Protein AF-A0A383CYQ1-F1 (afdb_monomer_lite)

Organism: NCBI:txid408172

Foldseek 3Di:
DQEDEAEQPAFFCPVVLQAAPVSDDPCCVVPDDSLRVLLVCPLAYYEYEQEWDDKDQFDPDDDPPDDPDHRGHIDGRDPVVRNVVSLVSSVVSNDDDPDGAHYYYHYDHHPPDPVSVCSRCVSVVNHDDDDDPDDPPPDPPPCVCPVVVVVVVVVVVVVVVVVCVVCVVVCCVVVPPVQQPPVCPVCNVVSCVVVVCCCQPPPPHPDPPFPDFQPKDKDFDDDDPVDTDIDIHTDGHD

Secondary structure (DSSP, 8-state):
--EEEEES----GGGGGGS-GGG--TTHHHH--HHHHHHTTTTSEEEEEE-----B-SSPPPPTTS---SPP--B-PPPHHHHHHHHHHHHHHT---SSPPPEEEEE-SSTT-HHHHHHHHHHTT------PPP---------TTHHHHHHHHHHHHHHHHHHHHHHHHHHHHHHTGGGS-TT-GGGHHHHHHHHHHHIIIIII-PPPPP-S----EEEEEEE-SS-EEEEEE-----

Structure (mmCIF, N/CA/C/O backbone):
data_AF-A0A383CYQ1-F1
#
_entry.id   AF-A0A383CYQ1-F1
#
loop_
_atom_site.group_PDB
_atom_site.id
_atom_site.type_symbol
_atom_site.label_atom_id
_atom_site.label_alt_id
_atom_site.label_comp_id
_atom_site.label_asym_id
_atom_site.label_entity_id
_atom_site.label_seq_id
_atom_site.pdbx_PDB_ins_code
_atom_site.Cartn_x
_atom_site.Cartn_y
_atom_site.Cartn_z
_atom_site.occupancy
_atom_site.B_iso_or_equiv
_atom_site.auth_seq_id
_atom_site.auth_comp_id
_atom_site.auth_asym_id
_atom_site.auth_atom_id
_atom_site.pdbx_PDB_model_num
ATOM 1 N N . ILE A 1 1 ? -4.214 3.586 -20.982 1.00 83.12 1 ILE A N 1
ATOM 2 C CA . ILE A 1 1 ? -2.976 2.794 -20.762 1.00 83.12 1 ILE A CA 1
ATOM 3 C C . ILE A 1 1 ? -3.047 1.564 -21.656 1.00 83.12 1 ILE A C 1
ATOM 5 O O . ILE A 1 1 ? -4.083 0.907 -21.614 1.00 83.12 1 ILE A O 1
ATOM 9 N N . SER A 1 2 ? -2.016 1.301 -22.468 1.00 89.94 2 SER A N 1
ATOM 10 C CA . SER A 1 2 ? -1.961 0.170 -23.423 1.00 89.94 2 SER A CA 1
ATOM 11 C C . SER A 1 2 ? -0.997 -0.939 -22.989 1.00 89.94 2 SER A C 1
ATOM 13 O O . SER A 1 2 ? -1.220 -2.101 -23.307 1.00 89.94 2 SER A O 1
ATOM 15 N N . ALA A 1 3 ? 0.042 -0.584 -22.234 1.00 94.06 3 ALA A N 1
ATOM 16 C CA . ALA A 1 3 ? 0.934 -1.498 -21.534 1.00 94.06 3 ALA A CA 1
ATOM 17 C C . ALA A 1 3 ? 1.521 -0.776 -20.313 1.00 94.06 3 ALA A C 1
ATOM 19 O O . ALA A 1 3 ? 1.535 0.460 -20.287 1.00 94.06 3 ALA A O 1
ATOM 20 N N . THR A 1 4 ? 2.034 -1.536 -19.348 1.00 96.38 4 THR A N 1
ATOM 21 C CA . THR A 1 4 ? 2.698 -1.013 -18.145 1.00 96.38 4 THR A CA 1
ATOM 22 C C . THR A 1 4 ? 4.038 -1.714 -17.937 1.00 96.38 4 THR A C 1
ATOM 24 O O . THR A 1 4 ? 4.124 -2.929 -18.098 1.00 96.38 4 THR A O 1
ATOM 27 N N . LEU A 1 5 ? 5.067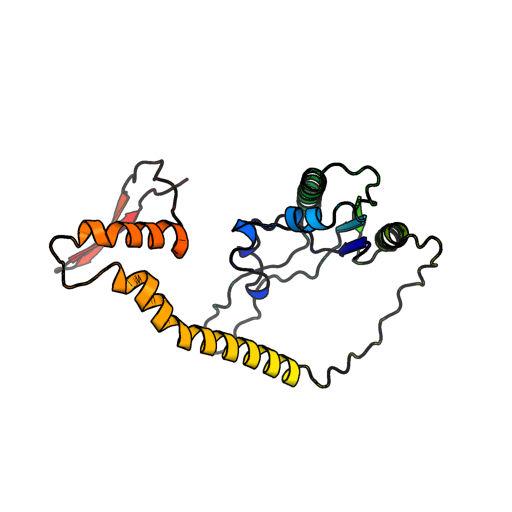 -0.958 -17.548 1.00 96.81 5 LEU A N 1
ATOM 28 C CA . LEU A 1 5 ? 6.334 -1.470 -17.023 1.00 96.81 5 LEU A CA 1
ATOM 29 C C . LEU A 1 5 ? 6.482 -0.996 -15.575 1.00 96.81 5 LEU A C 1
ATOM 31 O O . LEU A 1 5 ? 6.350 0.198 -15.306 1.00 96.81 5 LEU A O 1
ATOM 35 N N . VAL A 1 6 ? 6.748 -1.921 -14.655 1.00 96.50 6 VAL A N 1
ATOM 36 C CA . VAL A 1 6 ? 7.019 -1.627 -13.243 1.00 96.50 6 VAL A CA 1
ATOM 37 C C . VAL A 1 6 ? 8.387 -2.185 -12.879 1.00 96.50 6 VAL A C 1
ATOM 39 O O . VAL A 1 6 ? 8.575 -3.396 -12.937 1.00 96.50 6 VAL A O 1
ATOM 42 N N . SER A 1 7 ? 9.312 -1.325 -12.454 1.00 96.81 7 SER A N 1
ATOM 43 C CA . SER A 1 7 ? 10.691 -1.714 -12.130 1.00 96.81 7 SER A CA 1
ATOM 44 C C . SER A 1 7 ? 10.992 -1.542 -10.643 1.00 96.81 7 SER A C 1
ATOM 46 O O . SER A 1 7 ? 10.797 -0.464 -10.084 1.00 96.81 7 SER A O 1
ATOM 48 N N . GLY A 1 8 ? 11.445 -2.611 -9.985 1.00 94.62 8 GLY A N 1
ATOM 49 C CA . GLY A 1 8 ? 11.934 -2.601 -8.597 1.00 94.62 8 GLY A CA 1
ATOM 50 C C . GLY A 1 8 ? 10.882 -2.355 -7.504 1.00 94.62 8 GLY A C 1
ATOM 51 O O . GLY A 1 8 ? 11.203 -2.439 -6.322 1.00 94.62 8 GLY A O 1
ATOM 52 N N . TYR A 1 9 ? 9.627 -2.065 -7.863 1.00 93.50 9 TYR A N 1
ATOM 53 C CA . TYR A 1 9 ? 8.565 -1.748 -6.902 1.00 93.50 9 TYR A CA 1
ATOM 54 C C . TYR A 1 9 ? 7.682 -2.949 -6.548 1.00 93.50 9 TYR A C 1
ATOM 56 O O . TYR A 1 9 ? 7.358 -3.121 -5.375 1.00 93.50 9 TYR A O 1
ATOM 64 N N . PHE A 1 10 ? 7.285 -3.745 -7.544 1.00 95.75 10 PHE A N 1
ATOM 65 C CA . PHE A 1 10 ? 6.213 -4.739 -7.434 1.00 95.75 10 PHE A CA 1
ATOM 66 C C . PHE A 1 10 ? 6.520 -5.830 -6.395 1.00 95.75 10 PHE A C 1
ATOM 68 O O . PHE A 1 10 ? 7.526 -6.531 -6.518 1.00 95.75 10 PHE A O 1
ATOM 75 N N . ASN A 1 11 ? 5.664 -5.987 -5.382 1.00 94.94 11 ASN A N 1
ATOM 76 C CA . ASN A 1 11 ? 5.833 -6.980 -4.319 1.00 94.94 11 ASN A CA 1
ATOM 77 C C . ASN A 1 11 ? 4.519 -7.256 -3.565 1.00 94.94 11 ASN A C 1
ATOM 79 O O . ASN A 1 11 ? 3.595 -6.451 -3.583 1.00 94.94 11 ASN A O 1
ATOM 83 N N . SER A 1 12 ? 4.476 -8.349 -2.800 1.00 93.00 12 SER A N 1
ATOM 84 C CA . SER A 1 12 ? 3.503 -8.511 -1.721 1.00 93.00 12 SER A CA 1
ATOM 85 C C . SER A 1 12 ? 3.612 -7.351 -0.726 1.00 93.00 12 SER A C 1
ATOM 87 O O . SER A 1 12 ? 4.661 -7.109 -0.125 1.00 93.00 12 SER A O 1
ATOM 89 N N . ARG A 1 13 ? 2.506 -6.629 -0.542 1.00 91.19 13 ARG A N 1
ATOM 90 C CA . ARG A 1 13 ? 2.422 -5.439 0.318 1.00 91.19 13 ARG A CA 1
ATOM 91 C C . ARG A 1 13 ? 2.143 -5.756 1.791 1.00 91.19 13 ARG A C 1
ATOM 93 O O . ARG A 1 13 ? 2.040 -4.837 2.594 1.00 91.19 13 ARG A O 1
ATOM 100 N N . GLN A 1 14 ? 2.098 -7.035 2.170 1.00 90.31 14 GLN A N 1
ATOM 101 C CA . GLN A 1 14 ? 1.765 -7.502 3.529 1.00 90.31 14 GLN A CA 1
ATOM 102 C C . GLN A 1 14 ? 2.701 -6.967 4.628 1.00 90.31 14 GLN A C 1
ATOM 104 O O . GLN A 1 14 ? 2.326 -6.900 5.794 1.00 90.31 14 GLN A O 1
ATOM 109 N N . ARG A 1 15 ? 3.921 -6.555 4.262 1.00 89.00 15 ARG A N 1
ATOM 110 C CA . ARG A 1 15 ? 4.917 -5.980 5.182 1.00 89.00 15 ARG A CA 1
ATOM 111 C C . ARG A 1 15 ? 5.183 -4.494 4.933 1.00 89.00 15 ARG A C 1
ATOM 113 O O . ARG A 1 15 ? 6.229 -3.994 5.326 1.00 89.00 15 ARG A O 1
ATOM 120 N N . VAL A 1 16 ? 4.251 -3.774 4.295 1.00 88.25 16 VAL A N 1
ATOM 121 C CA . VAL A 1 16 ? 4.419 -2.334 4.011 1.00 88.25 16 VAL A CA 1
ATOM 122 C C . VAL A 1 16 ? 4.628 -1.505 5.283 1.00 88.25 16 VAL A C 1
ATOM 124 O O . VAL A 1 16 ? 5.335 -0.511 5.243 1.00 88.25 16 VAL A O 1
ATOM 127 N N . TRP A 1 17 ? 4.114 -1.960 6.431 1.00 86.38 17 TRP A N 1
ATOM 128 C CA . TRP A 1 17 ? 4.312 -1.312 7.731 1.00 86.38 17 TRP A CA 1
ATOM 129 C C . TRP A 1 17 ? 5.784 -1.259 8.191 1.00 86.38 17 TRP A C 1
ATOM 131 O O . TRP A 1 17 ? 6.108 -0.452 9.059 1.00 86.38 17 TRP A O 1
ATOM 141 N N . GLU A 1 18 ? 6.671 -2.084 7.618 1.00 89.44 18 GLU A N 1
ATOM 142 C CA . GLU A 1 18 ? 8.129 -2.031 7.838 1.00 89.44 18 GLU A CA 1
ATOM 143 C C . GLU A 1 18 ? 8.838 -1.037 6.912 1.00 89.44 18 GLU A C 1
ATOM 145 O O . GLU A 1 18 ? 10.025 -0.748 7.092 1.00 89.44 18 GLU A O 1
ATOM 150 N N . GLU A 1 19 ? 8.141 -0.542 5.892 1.00 90.62 19 GLU A N 1
ATOM 151 C CA . GLU A 1 19 ? 8.639 0.496 5.005 1.00 90.62 19 GLU A CA 1
ATOM 152 C C . GLU A 1 19 ? 8.484 1.874 5.678 1.00 90.62 19 GLU A C 1
ATOM 154 O O . GLU A 1 19 ? 7.689 2.051 6.606 1.00 90.62 19 GLU A O 1
ATOM 159 N N . PRO A 1 20 ? 9.243 2.893 5.243 1.00 90.19 20 PRO A N 1
ATOM 160 C CA . PRO A 1 20 ? 9.100 4.240 5.780 1.00 90.19 20 PRO A CA 1
ATOM 161 C C . PRO A 1 20 ? 7.659 4.752 5.690 1.00 90.19 20 PRO A C 1
ATOM 163 O O . PRO A 1 20 ? 6.967 4.499 4.706 1.00 90.19 20 PRO A O 1
ATOM 166 N N . ILE A 1 21 ? 7.235 5.562 6.667 1.00 85.75 21 ILE A N 1
ATOM 167 C CA . ILE A 1 21 ? 5.840 6.026 6.806 1.00 85.75 21 ILE A CA 1
ATOM 168 C C . ILE A 1 21 ? 5.248 6.667 5.539 1.00 85.75 21 ILE A C 1
ATOM 170 O O . ILE A 1 21 ? 4.049 6.576 5.307 1.00 85.75 21 ILE A O 1
ATOM 174 N N . TYR A 1 22 ? 6.075 7.266 4.679 1.00 84.62 22 TYR A N 1
ATOM 175 C CA . TYR A 1 22 ? 5.645 7.848 3.403 1.00 84.62 22 TYR A CA 1
ATOM 176 C C . TYR A 1 22 ? 5.284 6.814 2.318 1.00 84.62 22 TYR A C 1
ATOM 178 O O . TYR A 1 22 ? 4.858 7.203 1.233 1.00 84.62 22 TYR A O 1
ATOM 186 N N . ARG A 1 23 ? 5.462 5.513 2.579 1.00 86.81 23 ARG A N 1
ATOM 187 C CA . ARG A 1 23 ? 4.981 4.401 1.741 1.00 86.81 23 ARG A CA 1
ATOM 188 C C . ARG A 1 23 ? 3.722 3.740 2.302 1.00 86.81 23 ARG A C 1
ATOM 190 O O . ARG A 1 23 ? 3.083 2.969 1.589 1.00 86.81 23 ARG A O 1
ATOM 197 N N . ASN A 1 24 ? 3.333 4.070 3.535 1.00 81.88 24 ASN A N 1
ATOM 198 C CA . ASN A 1 24 ? 2.115 3.545 4.136 1.00 81.88 24 ASN A CA 1
ATOM 199 C C . ASN A 1 24 ? 0.887 4.234 3.541 1.00 81.88 24 ASN A C 1
ATOM 201 O O . ASN A 1 24 ? 0.696 5.442 3.678 1.00 81.88 24 ASN A O 1
ATOM 205 N N . VAL A 1 25 ? 0.031 3.433 2.913 1.00 80.25 25 VAL A N 1
ATOM 206 C CA . VAL A 1 25 ? -1.289 3.847 2.442 1.00 80.25 25 VAL A CA 1
ATOM 207 C C . VAL A 1 25 ? -2.321 3.173 3.336 1.00 80.25 25 VAL A C 1
ATOM 209 O O . VAL A 1 25 ? -2.450 1.947 3.336 1.00 80.25 25 VAL A O 1
ATOM 212 N N . PHE A 1 26 ? -3.026 3.971 4.139 1.00 77.69 26 PHE A N 1
ATOM 213 C CA . PHE A 1 26 ? -4.029 3.457 5.069 1.00 77.69 26 PHE A CA 1
ATOM 214 C C . PHE A 1 26 ? -5.138 2.718 4.310 1.00 77.69 26 PHE A C 1
ATOM 216 O O . PHE A 1 26 ? -5.643 3.214 3.306 1.00 77.69 26 PHE A O 1
ATOM 223 N N . GLY A 1 27 ? -5.494 1.523 4.781 1.00 78.94 27 GLY A N 1
ATOM 224 C CA . GLY A 1 27 ? -6.555 0.710 4.187 1.00 78.94 27 GLY A CA 1
ATOM 225 C C . GLY A 1 27 ? -6.218 0.038 2.851 1.00 78.94 27 GLY A C 1
ATOM 226 O O . GLY A 1 27 ? -7.084 -0.656 2.330 1.00 78.94 27 GLY A O 1
ATOM 227 N N . LEU A 1 28 ? -4.991 0.176 2.316 1.00 82.00 28 LEU A N 1
ATOM 228 C CA . LEU A 1 28 ? -4.593 -0.423 1.029 1.00 82.00 28 LEU A CA 1
ATOM 229 C C . LEU A 1 28 ? -4.964 -1.914 0.968 1.00 82.00 28 LEU A C 1
ATOM 231 O O . LEU A 1 28 ? -5.795 -2.316 0.157 1.00 82.00 28 LEU A O 1
ATOM 235 N N . LEU A 1 29 ? -4.446 -2.698 1.918 1.00 83.12 29 LEU A N 1
ATOM 236 C CA . LEU A 1 29 ? -4.644 -4.151 1.985 1.00 83.12 29 LEU A CA 1
ATOM 237 C C . LEU A 1 29 ? -6.049 -4.589 2.408 1.00 83.12 29 LEU A C 1
ATOM 239 O O . LEU A 1 29 ? -6.311 -5.786 2.438 1.00 83.12 29 LEU A O 1
ATOM 243 N N . GLY A 1 30 ? -6.945 -3.654 2.742 1.00 81.75 30 GLY A N 1
ATOM 244 C CA . GLY A 1 30 ? -8.340 -3.997 3.019 1.00 81.75 30 GLY A CA 1
ATOM 245 C C . GLY A 1 30 ? -9.060 -4.498 1.767 1.00 81.75 30 GLY A C 1
ATOM 246 O O . GLY A 1 30 ? -9.987 -5.294 1.871 1.00 81.75 30 GLY A O 1
ATOM 247 N N . GLN A 1 31 ? -8.628 -4.044 0.586 1.00 78.81 31 GLN A N 1
ATOM 248 C CA . GLN A 1 31 ? -9.249 -4.408 -0.689 1.00 78.81 31 GLN A CA 1
ATOM 249 C C . GLN A 1 31 ? -8.235 -4.746 -1.789 1.00 78.81 31 GLN A C 1
ATOM 251 O O . GLN A 1 31 ? -8.558 -5.532 -2.676 1.00 78.81 31 GLN A O 1
ATOM 256 N N . PHE A 1 32 ? -7.021 -4.179 -1.756 1.00 86.56 32 PHE A N 1
ATOM 257 C CA . PHE A 1 32 ? -6.068 -4.293 -2.862 1.00 86.56 32 PHE A CA 1
ATOM 258 C C . PHE A 1 32 ? -4.612 -4.434 -2.389 1.00 86.56 32 PHE A C 1
ATOM 260 O O . PHE A 1 32 ? -4.136 -3.725 -1.508 1.00 86.56 32 PHE A O 1
ATOM 267 N N . GLY A 1 33 ? -3.856 -5.314 -3.034 1.00 91.56 33 GLY A N 1
ATOM 268 C CA . GLY A 1 33 ? -2.397 -5.313 -3.055 1.00 91.56 33 GLY A CA 1
ATOM 269 C C . GLY A 1 33 ? -1.877 -5.037 -4.465 1.00 91.56 33 GLY A C 1
ATOM 270 O O . GLY A 1 33 ? -2.637 -4.721 -5.385 1.00 91.56 33 GLY A O 1
ATOM 271 N N . ASP A 1 34 ? -0.566 -5.188 -4.657 1.00 94.25 34 ASP A N 1
ATOM 272 C CA . ASP A 1 34 ? 0.043 -5.008 -5.976 1.00 94.25 34 ASP A CA 1
ATOM 273 C C . ASP A 1 34 ? -0.552 -5.985 -7.002 1.00 94.25 34 ASP A C 1
ATOM 275 O O . ASP A 1 34 ? -0.762 -5.594 -8.150 1.00 94.25 34 ASP A O 1
ATOM 279 N N . ALA A 1 35 ? -0.874 -7.228 -6.612 1.00 95.12 35 ALA A N 1
ATOM 280 C CA . ALA A 1 35 ? -1.452 -8.187 -7.550 1.00 95.12 35 ALA A CA 1
ATOM 281 C C . ALA A 1 35 ? -2.874 -7.834 -8.002 1.00 95.12 35 ALA A C 1
ATOM 283 O O . ALA A 1 35 ? -3.181 -7.999 -9.181 1.00 95.12 35 ALA A O 1
ATOM 284 N N . GLU A 1 36 ? -3.739 -7.362 -7.101 1.00 94.81 36 GLU A N 1
ATOM 285 C CA . GLU A 1 36 ? -5.085 -6.915 -7.461 1.00 94.81 36 GLU A CA 1
ATOM 286 C C . GLU A 1 36 ? -5.017 -5.672 -8.344 1.00 94.81 36 GLU A C 1
ATOM 288 O O . GLU A 1 36 ? -5.720 -5.592 -9.341 1.00 94.81 36 GLU A O 1
ATOM 293 N N . ILE A 1 37 ? -4.136 -4.714 -8.038 1.00 92.81 37 ILE A N 1
ATOM 294 C CA . ILE A 1 37 ? -3.963 -3.531 -8.892 1.00 92.81 37 ILE A CA 1
ATOM 295 C C . ILE A 1 37 ? -3.442 -3.945 -10.272 1.00 92.81 37 ILE A C 1
ATOM 297 O O . ILE A 1 37 ? -3.926 -3.458 -11.296 1.00 92.81 37 ILE A O 1
ATOM 301 N N . ALA A 1 38 ? -2.476 -4.865 -10.320 1.00 94.38 38 ALA A N 1
ATOM 302 C CA . ALA A 1 38 ? -1.964 -5.393 -11.574 1.00 94.38 38 ALA A CA 1
ATOM 303 C C . ALA A 1 38 ? -3.031 -6.161 -12.357 1.00 94.38 38 ALA A C 1
ATOM 305 O O . ALA A 1 38 ? -3.066 -6.033 -13.576 1.00 94.38 38 ALA A O 1
ATOM 306 N N . SER A 1 39 ? -3.940 -6.897 -11.712 1.00 93.81 39 SER A N 1
ATOM 307 C CA . SER A 1 39 ? -4.994 -7.627 -12.426 1.00 93.81 39 SER A CA 1
ATOM 308 C C . SER A 1 39 ? -5.938 -6.699 -13.203 1.00 93.81 39 SER A C 1
ATOM 310 O O . SER A 1 39 ? -6.376 -7.063 -14.294 1.00 93.81 39 SER A O 1
ATOM 312 N N . LEU A 1 40 ? -6.141 -5.456 -12.740 1.00 92.44 40 LEU A N 1
ATOM 313 C CA . LEU A 1 40 ? -6.936 -4.426 -13.432 1.00 92.44 40 LEU A CA 1
ATOM 314 C C . LEU A 1 40 ? -6.316 -3.943 -14.756 1.00 92.44 40 LEU A C 1
ATOM 316 O O . LEU A 1 40 ? -6.989 -3.307 -15.579 1.00 92.44 40 LEU A O 1
ATOM 320 N N . ILE A 1 41 ? -5.027 -4.215 -14.995 1.00 90.31 41 ILE A N 1
ATOM 321 C CA . ILE A 1 41 ? -4.414 -3.935 -16.298 1.00 90.31 41 ILE A CA 1
ATOM 322 C C . ILE A 1 41 ? -4.905 -4.931 -17.353 1.00 90.31 41 ILE A C 1
ATOM 324 O O . ILE A 1 41 ? -4.977 -4.567 -18.531 1.00 90.31 41 ILE A O 1
ATOM 328 N N . GLY A 1 42 ? -5.285 -6.144 -16.934 1.00 84.62 42 GLY A N 1
ATOM 329 C CA . GLY A 1 42 ? -5.765 -7.212 -17.799 1.00 84.62 42 GLY A CA 1
ATOM 330 C C . GLY A 1 42 ? -6.886 -6.731 -18.733 1.00 84.62 42 GLY A C 1
ATOM 331 O O . GLY A 1 42 ? -7.731 -5.934 -18.328 1.00 84.62 42 GLY A O 1
ATOM 332 N N . PRO A 1 43 ? -6.887 -7.138 -20.014 1.00 88.69 43 PRO A N 1
ATOM 333 C CA . PRO A 1 43 ? -5.943 -8.042 -20.669 1.00 88.69 43 PRO A CA 1
ATOM 334 C C . PRO A 1 43 ? -4.701 -7.335 -21.239 1.00 88.69 43 PRO A C 1
ATOM 336 O O . PRO A 1 43 ? -4.018 -7.916 -22.066 1.00 88.69 43 PRO A O 1
ATOM 339 N N . ARG A 1 44 ? -4.409 -6.078 -20.900 1.00 93.25 44 ARG A N 1
ATOM 340 C CA . ARG A 1 44 ? -3.285 -5.331 -21.500 1.00 93.25 44 ARG A CA 1
ATOM 341 C C . ARG A 1 44 ? -1.935 -5.832 -20.980 1.00 93.25 44 ARG A C 1
ATOM 343 O O . ARG A 1 44 ? -1.880 -6.523 -19.967 1.00 93.25 44 ARG A O 1
ATOM 350 N N . GLY A 1 45 ? -0.855 -5.507 -21.693 1.00 94.44 45 GLY A N 1
ATOM 351 C CA . GLY A 1 45 ? 0.484 -6.005 -21.366 1.00 94.44 45 GLY A CA 1
ATOM 352 C C . GLY A 1 45 ? 1.033 -5.445 -20.051 1.00 94.44 45 GLY A C 1
ATOM 353 O O . GLY A 1 45 ? 0.863 -4.258 -19.757 1.00 94.44 45 GLY A O 1
ATOM 354 N N . LEU A 1 46 ? 1.721 -6.294 -19.293 1.00 96.50 46 LEU A N 1
ATOM 355 C CA . LEU A 1 46 ? 2.378 -5.959 -18.034 1.00 96.50 46 LEU A CA 1
ATOM 356 C C . LEU A 1 46 ? 3.790 -6.537 -18.013 1.00 96.50 46 LEU A C 1
ATOM 358 O O . LEU A 1 46 ? 3.982 -7.746 -18.055 1.00 96.50 46 LEU A O 1
ATOM 362 N N . VAL A 1 47 ? 4.787 -5.678 -17.865 1.00 97.50 47 VAL A N 1
ATOM 363 C CA . VAL A 1 47 ? 6.155 -6.105 -17.588 1.00 97.50 47 VAL A CA 1
ATOM 364 C C . VAL A 1 47 ? 6.480 -5.752 -16.147 1.00 97.50 47 VAL A C 1
ATOM 366 O O . VAL A 1 47 ? 6.471 -4.580 -15.770 1.00 97.50 47 VAL A O 1
ATOM 369 N N . VAL A 1 48 ? 6.758 -6.767 -15.337 1.00 97.88 48 VAL A N 1
ATOM 370 C CA . VAL A 1 48 ? 7.320 -6.595 -14.001 1.00 97.88 48 VAL A CA 1
ATOM 371 C C . VAL A 1 48 ? 8.813 -6.856 -14.093 1.00 97.88 48 VAL A C 1
ATOM 373 O O . VAL A 1 48 ? 9.253 -7.954 -14.416 1.00 97.88 48 VAL A O 1
ATOM 376 N N . GLU A 1 49 ? 9.606 -5.837 -13.810 1.00 98.25 49 GLU A N 1
ATOM 377 C CA . GLU A 1 49 ? 11.053 -5.932 -13.745 1.00 98.25 49 GLU A CA 1
ATOM 378 C C . GLU A 1 49 ? 11.496 -5.970 -12.277 1.00 98.25 49 GLU A C 1
ATOM 380 O O . GLU A 1 49 ? 11.370 -5.003 -11.523 1.00 98.25 49 GLU A O 1
ATOM 385 N N . HIS A 1 50 ? 12.038 -7.110 -11.862 1.00 98.12 50 HIS A N 1
ATOM 386 C CA . HIS A 1 50 ? 12.814 -7.233 -10.641 1.00 98.12 50 HIS A CA 1
ATOM 387 C C . HIS A 1 50 ? 14.175 -6.579 -10.867 1.00 98.12 50 HIS A C 1
ATOM 389 O O . HIS A 1 50 ? 15.038 -7.132 -11.544 1.00 98.12 50 HIS A O 1
ATOM 395 N N . ALA A 1 51 ? 14.327 -5.383 -10.312 1.00 97.00 51 ALA A N 1
ATOM 396 C CA . ALA A 1 51 ? 15.539 -4.585 -10.367 1.00 97.00 51 ALA A CA 1
ATOM 397 C C . ALA A 1 51 ? 15.924 -4.134 -8.951 1.00 97.00 51 ALA A C 1
ATOM 399 O O . ALA A 1 51 ? 15.037 -3.978 -8.100 1.00 97.00 51 ALA A O 1
ATOM 400 N N . PRO A 1 52 ? 17.220 -3.912 -8.678 1.00 95.56 52 PRO A N 1
ATOM 401 C CA . PRO A 1 52 ? 17.650 -3.363 -7.404 1.00 95.56 52 PRO A CA 1
ATOM 402 C C . PRO A 1 52 ? 17.110 -1.947 -7.192 1.00 95.56 52 PRO A C 1
ATOM 404 O O . PRO A 1 52 ? 17.001 -1.153 -8.127 1.00 95.56 52 PRO A O 1
ATOM 407 N N . VAL A 1 53 ? 16.793 -1.631 -5.937 1.00 93.69 53 VAL A N 1
ATOM 408 C CA . VAL A 1 53 ? 16.382 -0.290 -5.499 1.00 93.69 53 VAL A CA 1
ATOM 409 C C . VAL A 1 53 ? 17.403 0.283 -4.527 1.00 93.69 53 VAL A C 1
ATOM 411 O O . VAL A 1 53 ? 18.169 -0.452 -3.903 1.00 93.69 53 VAL A O 1
ATOM 414 N N . GLN A 1 54 ? 17.403 1.605 -4.371 1.00 91.50 54 GLN A N 1
ATOM 415 C CA . GLN A 1 54 ? 18.229 2.260 -3.364 1.00 91.50 54 GLN A CA 1
ATOM 416 C C . GLN A 1 54 ? 17.809 1.801 -1.959 1.00 91.50 54 GLN A C 1
ATOM 418 O O . GLN A 1 54 ? 16.654 1.992 -1.570 1.00 91.50 54 GLN A O 1
ATOM 423 N N . SER A 1 55 ? 18.747 1.206 -1.211 1.00 92.12 55 SER A N 1
ATOM 424 C CA . SER A 1 55 ? 18.488 0.807 0.176 1.00 92.12 55 SER A CA 1
ATOM 425 C C . SER A 1 55 ? 18.326 2.039 1.060 1.00 92.12 55 SER A C 1
ATOM 427 O O . SER A 1 55 ? 19.091 3.002 0.954 1.00 92.12 55 SER A O 1
ATOM 429 N N . ILE A 1 56 ? 17.341 1.997 1.949 1.00 90.88 56 ILE A N 1
ATOM 430 C CA . ILE A 1 56 ? 17.142 2.975 3.016 1.00 90.88 56 ILE A CA 1
ATOM 431 C C . ILE A 1 56 ? 17.102 2.176 4.310 1.00 90.88 56 ILE A C 1
ATOM 433 O O . ILE A 1 56 ? 16.172 1.407 4.506 1.00 90.88 56 ILE A O 1
ATOM 437 N N . GLU A 1 57 ? 18.091 2.347 5.183 1.00 89.69 57 GLU A N 1
ATOM 438 C CA . GLU A 1 57 ? 18.211 1.555 6.422 1.00 89.69 57 GLU A CA 1
ATOM 439 C C . GLU A 1 57 ? 17.413 2.133 7.601 1.00 89.69 57 GLU A C 1
ATOM 441 O O . GLU A 1 57 ? 17.287 1.503 8.649 1.00 89.69 57 GLU A O 1
ATOM 446 N N . GLY A 1 58 ? 16.871 3.343 7.461 1.00 85.69 58 GLY A N 1
ATOM 447 C CA . GLY A 1 58 ? 16.142 3.999 8.537 1.00 85.69 58 GLY A CA 1
ATOM 448 C C . GLY A 1 58 ? 16.002 5.505 8.351 1.00 85.69 58 GLY A C 1
ATOM 449 O O . GLY A 1 58 ? 16.431 6.063 7.334 1.00 85.69 58 GLY A O 1
ATOM 450 N N . PRO A 1 59 ? 15.401 6.191 9.336 1.00 84.12 59 PRO A N 1
ATOM 451 C CA . PRO A 1 59 ? 15.304 7.639 9.315 1.00 84.12 59 PRO A CA 1
ATOM 452 C C . PRO A 1 59 ? 16.692 8.299 9.433 1.00 84.12 59 PRO A C 1
ATOM 454 O O . PRO A 1 59 ? 17.609 7.725 10.026 1.00 84.12 59 PRO A O 1
ATOM 457 N N . PRO A 1 60 ? 16.856 9.538 8.931 1.00 82.38 60 PRO A N 1
ATOM 458 C CA . PRO A 1 60 ? 18.067 10.319 9.154 1.00 82.38 60 PRO A CA 1
ATOM 459 C C . PRO A 1 60 ? 18.386 10.473 10.646 1.00 82.38 60 PRO A C 1
ATOM 461 O O . PRO A 1 60 ? 17.484 10.532 11.487 1.00 82.38 60 PRO A O 1
ATOM 464 N N . LYS A 1 61 ? 19.676 10.610 10.973 1.00 83.81 61 LYS A N 1
ATOM 465 C CA . LYS A 1 61 ? 20.132 10.825 12.353 1.00 83.81 61 LYS A CA 1
ATOM 466 C C . LYS A 1 61 ? 19.441 12.049 12.967 1.00 83.81 61 LYS A C 1
ATOM 468 O O . LYS A 1 61 ? 19.375 13.115 12.351 1.00 83.81 61 LYS A O 1
ATOM 473 N N . ALA A 1 62 ? 18.950 11.899 14.196 1.00 82.25 62 ALA A N 1
ATOM 474 C CA . ALA A 1 62 ? 18.316 12.991 14.925 1.00 82.25 62 ALA A CA 1
ATOM 475 C C . ALA A 1 62 ? 19.296 14.158 15.139 1.00 82.25 62 ALA A C 1
ATOM 477 O O . ALA A 1 62 ? 20.485 13.957 15.399 1.00 82.25 62 ALA A O 1
ATOM 478 N N . ARG A 1 63 ? 18.786 15.391 15.037 1.00 83.12 63 ARG A N 1
ATOM 479 C CA . ARG A 1 63 ? 19.563 16.603 15.335 1.00 83.12 63 ARG A CA 1
ATOM 480 C C . ARG A 1 63 ? 19.836 16.705 16.845 1.00 83.12 63 ARG A C 1
ATOM 482 O O . ARG A 1 63 ? 18.991 16.257 17.625 1.00 83.12 63 ARG A O 1
ATOM 489 N N . PRO A 1 64 ? 20.950 17.335 17.270 1.00 86.19 64 PRO A N 1
ATOM 490 C CA . PRO A 1 64 ? 21.211 17.597 18.686 1.00 86.19 64 PRO A CA 1
ATOM 491 C C . PRO A 1 64 ? 20.011 18.273 19.369 1.00 86.19 64 PRO A C 1
ATOM 493 O O . PRO A 1 64 ? 19.384 19.161 18.792 1.00 86.19 64 PRO A O 1
ATOM 496 N N . GLY A 1 65 ? 19.658 17.820 20.575 1.00 84.25 65 GLY A N 1
ATOM 497 C CA . GLY A 1 65 ? 18.510 18.335 21.337 1.00 84.25 65 GLY A CA 1
ATOM 498 C C . GLY A 1 65 ? 17.134 17.789 20.922 1.00 84.25 65 GLY A C 1
ATOM 499 O O . GLY A 1 65 ? 16.127 18.173 21.512 1.00 84.25 65 GLY A O 1
ATOM 500 N N . ARG A 1 66 ? 17.050 16.882 19.938 1.00 76.75 66 ARG A N 1
ATOM 501 C CA . ARG A 1 66 ? 15.814 16.163 19.579 1.00 76.75 66 ARG A CA 1
ATOM 502 C C . ARG A 1 66 ? 15.940 14.689 19.969 1.00 76.75 66 ARG A C 1
ATOM 504 O O . ARG A 1 66 ? 16.943 14.055 19.653 1.00 76.75 66 ARG A O 1
ATOM 511 N N . ARG A 1 67 ? 14.915 14.122 20.616 1.00 69.81 67 ARG A N 1
ATOM 512 C CA . ARG A 1 67 ? 14.841 12.666 20.831 1.00 69.81 67 ARG A CA 1
ATOM 513 C C . ARG A 1 67 ? 14.682 11.968 19.476 1.00 69.81 67 ARG A C 1
ATOM 515 O O . ARG A 1 67 ? 13.871 12.394 18.653 1.00 69.81 67 ARG A O 1
ATOM 522 N N . GLY A 1 68 ? 15.473 10.923 19.238 1.00 62.81 68 GLY A N 1
ATOM 523 C CA . GLY A 1 68 ? 15.311 10.050 18.078 1.00 62.81 68 GLY A CA 1
ATOM 524 C C . GLY A 1 68 ? 14.007 9.271 18.214 1.00 62.81 68 GLY A C 1
ATOM 525 O O . GLY A 1 68 ? 13.855 8.494 19.146 1.00 62.81 68 GLY A O 1
ATOM 526 N N . GLY A 1 69 ? 13.053 9.531 17.327 1.00 62.50 69 GLY A N 1
ATOM 527 C CA . GLY A 1 69 ? 11.734 8.893 17.342 1.00 62.50 69 GLY A CA 1
ATOM 528 C C . GLY A 1 69 ? 11.002 9.017 16.009 1.00 62.50 69 GLY A C 1
ATOM 529 O O . GLY A 1 69 ? 9.779 8.944 15.964 1.00 62.50 69 GLY A O 1
ATOM 530 N N . ALA A 1 70 ? 11.733 9.269 14.919 1.00 66.56 70 ALA A N 1
ATOM 531 C CA . ALA A 1 70 ? 11.138 9.201 13.592 1.00 66.56 70 ALA A CA 1
ATOM 532 C C . ALA A 1 70 ? 10.679 7.760 13.327 1.00 66.56 70 ALA A C 1
ATOM 534 O O . ALA A 1 70 ? 11.378 6.825 13.722 1.00 66.56 70 ALA A O 1
ATOM 535 N N . ALA A 1 71 ? 9.518 7.602 12.680 1.00 69.81 71 ALA A N 1
ATOM 536 C CA . ALA A 1 71 ? 8.939 6.297 12.378 1.00 69.81 71 ALA A CA 1
ATOM 537 C C . ALA A 1 71 ? 10.001 5.397 11.713 1.00 69.81 71 ALA A C 1
ATOM 539 O O . ALA A 1 71 ? 10.512 5.766 10.646 1.00 69.81 71 ALA A O 1
ATOM 540 N N . PRO A 1 72 ? 10.388 4.278 12.352 1.00 78.75 72 PRO A N 1
ATOM 541 C CA . PRO A 1 72 ? 11.376 3.376 11.790 1.00 78.75 72 PRO A CA 1
ATOM 542 C C . PRO A 1 72 ? 10.803 2.768 10.514 1.00 78.75 72 PRO A C 1
ATOM 544 O O . PRO A 1 72 ? 9.617 2.464 10.435 1.00 78.75 72 PRO A O 1
ATOM 547 N N . GLY A 1 73 ? 11.644 2.608 9.503 1.00 87.44 73 GLY A N 1
ATOM 548 C CA . GLY A 1 73 ? 11.241 1.952 8.274 1.00 87.44 73 GLY A CA 1
ATOM 549 C C . GLY A 1 73 ? 12.412 1.836 7.324 1.00 87.44 73 GLY A C 1
ATOM 550 O O . GLY A 1 73 ? 13.279 2.713 7.295 1.00 87.44 73 GLY A O 1
ATOM 551 N N . LYS A 1 74 ? 12.436 0.749 6.560 1.00 91.69 74 LYS A N 1
ATOM 552 C CA . LYS A 1 74 ? 13.520 0.442 5.633 1.00 91.69 74 LYS A CA 1
ATOM 553 C C . LYS A 1 74 ? 13.003 0.114 4.244 1.00 91.69 74 LYS A C 1
ATOM 555 O O . LYS A 1 74 ? 11.912 -0.419 4.078 1.00 91.69 74 LYS A O 1
ATOM 560 N N . ILE A 1 75 ? 13.802 0.425 3.235 1.00 92.62 75 ILE A N 1
ATOM 561 C CA . ILE A 1 75 ? 13.565 0.006 1.854 1.00 92.62 75 ILE A CA 1
ATOM 562 C C . ILE A 1 75 ? 14.735 -0.873 1.466 1.00 92.62 75 ILE A C 1
ATOM 564 O O . ILE A 1 75 ? 15.878 -0.482 1.650 1.00 92.62 75 ILE A O 1
ATOM 568 N N . SER A 1 76 ? 14.449 -2.048 0.923 1.00 93.56 76 SER A N 1
ATOM 569 C CA . SER A 1 76 ? 15.463 -2.943 0.375 1.00 93.56 76 SER A CA 1
ATOM 570 C C . SER A 1 76 ? 14.928 -3.605 -0.887 1.00 93.56 76 SER A C 1
ATOM 572 O O . SER A 1 76 ? 13.714 -3.664 -1.110 1.00 93.56 76 SER A O 1
ATOM 574 N N . THR A 1 77 ? 15.832 -4.097 -1.731 1.00 94.81 77 THR A N 1
ATOM 575 C CA . THR A 1 77 ? 15.447 -4.872 -2.911 1.00 94.81 77 THR A CA 1
ATOM 576 C C . THR A 1 77 ? 14.687 -6.112 -2.471 1.00 94.81 77 THR A C 1
ATOM 578 O O . THR A 1 77 ? 15.194 -6.956 -1.734 1.00 94.81 77 THR A O 1
ATOM 581 N N . THR A 1 78 ? 13.452 -6.226 -2.946 1.00 93.31 78 THR A N 1
ATOM 582 C CA . THR A 1 78 ? 12.578 -7.342 -2.598 1.00 93.31 78 THR A CA 1
ATOM 583 C C . THR A 1 78 ? 13.164 -8.667 -3.105 1.00 93.31 78 THR A C 1
ATOM 585 O O . THR A 1 78 ? 13.683 -8.710 -4.223 1.00 93.31 78 THR A O 1
ATOM 588 N N . PRO A 1 79 ? 13.043 -9.786 -2.368 1.00 95.12 79 PRO A N 1
ATOM 589 C CA . PRO A 1 79 ? 13.416 -11.099 -2.884 1.00 95.12 79 PRO A CA 1
ATOM 590 C C . PRO A 1 79 ? 12.623 -11.469 -4.146 1.00 95.12 79 PRO A C 1
ATOM 592 O O . PRO A 1 79 ? 11.392 -11.454 -4.137 1.00 95.12 79 PRO A O 1
ATOM 595 N N . ILE A 1 80 ? 13.310 -11.909 -5.208 1.00 96.25 80 ILE A N 1
ATOM 596 C CA . ILE A 1 80 ? 12.675 -12.310 -6.481 1.00 96.25 80 ILE A CA 1
ATOM 597 C C . ILE A 1 80 ? 11.550 -13.339 -6.291 1.00 96.25 80 ILE A C 1
ATOM 599 O O . ILE A 1 80 ? 10.555 -13.304 -7.006 1.00 96.25 80 ILE A O 1
ATOM 603 N N . LYS A 1 81 ? 11.664 -14.230 -5.295 1.00 97.00 81 LYS A N 1
ATOM 604 C CA . LYS A 1 81 ? 10.627 -15.223 -4.973 1.00 97.00 81 LYS A CA 1
ATOM 605 C C . LYS A 1 81 ? 9.298 -14.570 -4.580 1.00 97.00 81 LYS A C 1
ATOM 607 O O . LYS A 1 81 ? 8.252 -15.042 -5.016 1.00 97.00 81 LYS A O 1
ATOM 612 N N . SER A 1 82 ? 9.347 -13.489 -3.800 1.00 96.38 82 SER A N 1
ATOM 613 C CA . SER A 1 82 ? 8.160 -12.738 -3.375 1.00 96.38 82 SER A CA 1
ATOM 614 C C . SER A 1 82 ? 7.502 -12.046 -4.570 1.00 96.38 82 SER A C 1
ATOM 616 O O . SER A 1 82 ? 6.308 -12.221 -4.804 1.00 96.38 82 SER A O 1
ATOM 618 N N . VAL A 1 83 ? 8.307 -11.377 -5.406 1.00 97.44 83 VAL A N 1
ATOM 619 C CA . VAL A 1 83 ? 7.849 -10.744 -6.658 1.00 97.44 83 VAL A CA 1
ATOM 620 C C . VAL A 1 83 ? 7.214 -11.768 -7.599 1.00 97.44 83 VAL A C 1
ATOM 622 O O . VAL A 1 83 ? 6.123 -11.545 -8.112 1.00 97.44 83 VAL A O 1
ATOM 625 N N . ALA A 1 84 ? 7.856 -12.923 -7.785 1.00 97.75 84 ALA A N 1
ATOM 626 C CA . ALA A 1 84 ? 7.345 -13.992 -8.635 1.00 97.75 84 ALA A CA 1
ATOM 627 C C . ALA A 1 84 ? 6.031 -14.586 -8.116 1.00 97.75 84 ALA A C 1
ATOM 629 O O . ALA A 1 84 ? 5.144 -14.891 -8.911 1.00 97.75 84 ALA A O 1
ATOM 630 N N . SER A 1 85 ? 5.892 -14.753 -6.799 1.00 97.56 85 SER A N 1
ATOM 631 C CA . SER A 1 85 ? 4.643 -15.218 -6.192 1.00 97.56 85 SER A CA 1
ATOM 632 C C . SER A 1 85 ? 3.511 -14.217 -6.417 1.00 97.56 85 SER A C 1
ATOM 634 O O . SER A 1 85 ? 2.441 -14.597 -6.890 1.00 97.56 85 SER A O 1
ATOM 636 N N . GLU A 1 86 ? 3.765 -12.935 -6.149 1.00 97.44 86 GLU A N 1
ATOM 637 C CA . GLU A 1 86 ? 2.775 -11.873 -6.331 1.00 97.44 86 GLU A CA 1
ATOM 638 C C . GLU A 1 86 ? 2.397 -11.697 -7.812 1.00 97.44 86 GLU A C 1
ATOM 640 O O . GLU A 1 86 ? 1.234 -11.483 -8.142 1.00 97.44 86 GLU A O 1
ATOM 645 N N . PHE A 1 87 ? 3.351 -11.884 -8.730 1.00 97.00 87 PHE A N 1
ATOM 646 C CA . PHE A 1 87 ? 3.111 -11.796 -10.171 1.00 97.00 87 PHE A CA 1
ATOM 647 C C . PHE A 1 87 ? 2.211 -12.934 -10.661 1.00 97.00 87 PHE A C 1
ATOM 649 O O . PHE A 1 87 ? 1.258 -12.702 -11.404 1.00 97.00 87 PHE A O 1
ATOM 656 N N . ARG A 1 88 ? 2.456 -14.170 -10.200 1.00 95.88 88 ARG A N 1
ATOM 657 C CA . ARG A 1 88 ? 1.574 -15.312 -10.499 1.00 95.88 88 ARG A CA 1
ATOM 658 C C . ARG A 1 88 ? 0.171 -15.101 -9.942 1.00 95.88 88 ARG A C 1
ATOM 660 O O . ARG A 1 88 ? -0.802 -15.440 -10.612 1.00 95.88 88 ARG A O 1
ATOM 667 N N . ARG A 1 89 ? 0.067 -14.520 -8.744 1.00 95.81 89 ARG A N 1
ATOM 668 C CA . ARG A 1 89 ? -1.214 -14.155 -8.132 1.00 95.81 89 ARG A CA 1
ATOM 669 C C . ARG A 1 89 ? -1.967 -13.154 -9.009 1.00 95.81 89 ARG A C 1
ATOM 671 O O . ARG A 1 89 ? -3.129 -13.383 -9.322 1.00 95.81 89 ARG A O 1
ATOM 678 N N . ALA A 1 90 ? -1.282 -12.114 -9.486 1.00 95.31 90 ALA A N 1
ATOM 679 C CA . ALA A 1 90 ? -1.855 -11.093 -10.363 1.00 95.31 90 ALA A CA 1
ATOM 680 C C . ALA A 1 90 ? -2.376 -11.690 -11.675 1.00 95.31 90 ALA A C 1
ATOM 682 O O . ALA A 1 90 ? -3.500 -11.411 -12.086 1.00 95.31 90 ALA A O 1
ATOM 683 N N . TRP A 1 91 ? -1.575 -12.562 -12.295 1.00 92.94 91 TRP A N 1
ATOM 684 C CA . TRP A 1 91 ? -1.951 -13.277 -13.513 1.00 92.94 91 TRP A CA 1
ATOM 685 C C . TRP A 1 91 ? -3.192 -14.154 -13.308 1.00 92.94 91 TRP A C 1
ATOM 687 O O . TRP A 1 91 ? -4.097 -14.142 -14.137 1.00 92.94 91 TRP A O 1
ATOM 697 N N . GLY A 1 92 ? -3.270 -14.874 -12.183 1.00 93.06 92 GLY A N 1
ATOM 698 C CA . GLY A 1 92 ? -4.447 -15.673 -11.832 1.00 93.06 92 GLY A CA 1
ATOM 699 C C . GLY A 1 92 ? -5.716 -14.830 -11.656 1.00 93.06 92 GLY A C 1
ATOM 700 O O . GLY A 1 92 ? -6.792 -15.250 -12.077 1.00 93.06 92 GLY A O 1
ATOM 701 N N . LEU A 1 93 ? -5.585 -13.628 -11.086 1.00 93.94 93 LEU A N 1
ATOM 702 C CA . LEU A 1 93 ? -6.692 -12.692 -10.866 1.00 93.94 93 LEU A CA 1
ATOM 703 C C . LEU A 1 93 ? -7.153 -11.970 -12.141 1.00 93.94 93 LEU A C 1
ATOM 705 O O . LEU A 1 93 ? -8.316 -11.591 -12.229 1.00 93.94 93 LEU A O 1
ATOM 709 N N . ALA A 1 94 ? -6.271 -11.772 -13.126 1.00 91.19 94 ALA A N 1
ATOM 710 C CA . ALA A 1 94 ? -6.576 -11.027 -14.355 1.00 91.19 94 ALA A CA 1
ATOM 711 C C . ALA A 1 94 ? -7.620 -11.716 -15.260 1.00 91.19 94 ALA A C 1
ATOM 713 O O . ALA A 1 94 ? -8.140 -11.098 -16.192 1.00 91.19 94 ALA A O 1
ATOM 714 N N . GLY A 1 95 ? -7.947 -12.983 -14.984 1.00 84.00 95 GLY A N 1
ATOM 715 C CA . GLY A 1 95 ? -8.942 -13.750 -15.725 1.00 84.00 95 GLY A CA 1
ATOM 716 C C . GLY A 1 95 ? -8.470 -14.192 -17.115 1.00 84.00 95 GLY A C 1
ATOM 717 O O . GLY A 1 95 ? -7.349 -13.933 -17.550 1.00 84.00 95 GLY A O 1
ATOM 718 N N . LYS A 1 96 ? -9.337 -14.916 -17.832 1.00 85.25 96 LYS A N 1
ATOM 719 C CA . LYS A 1 96 ? -9.044 -15.404 -19.189 1.00 85.25 96 LYS A CA 1
ATOM 720 C C . LYS A 1 96 ? -9.434 -14.352 -20.226 1.00 85.25 96 LYS A C 1
ATOM 722 O O . LYS A 1 96 ? -10.530 -13.803 -20.173 1.00 85.25 96 LYS A O 1
ATOM 727 N N . SER A 1 97 ? -8.576 -14.140 -21.220 1.00 84.81 97 SER A N 1
ATOM 728 C CA . SER A 1 97 ? -8.849 -13.279 -22.376 1.00 84.81 97 SER A CA 1
ATOM 729 C C . SER A 1 97 ? -8.597 -14.032 -23.677 1.00 84.81 97 SER A C 1
ATOM 731 O O . SER A 1 97 ? -7.696 -14.864 -23.745 1.00 84.81 97 SER A O 1
ATOM 733 N N . LYS A 1 98 ? -9.372 -13.717 -24.723 1.00 82.38 98 LYS A N 1
ATOM 734 C CA . LYS A 1 98 ? -9.148 -14.235 -26.087 1.00 82.38 98 LYS A CA 1
ATOM 735 C C . LYS A 1 98 ? -7.882 -13.661 -26.729 1.00 82.38 98 LYS A C 1
ATOM 737 O O . LYS A 1 98 ? -7.287 -14.307 -27.582 1.00 82.38 98 LYS A O 1
ATOM 742 N N . SER A 1 99 ? -7.472 -12.472 -26.289 1.00 82.50 99 SER A N 1
ATOM 743 C CA . SER A 1 99 ? -6.277 -11.776 -26.766 1.00 82.50 99 SER A CA 1
ATOM 744 C C . SER A 1 99 ? -5.527 -11.196 -25.565 1.00 82.50 99 SER A C 1
ATOM 746 O O . SER A 1 99 ? -5.635 -9.994 -25.303 1.00 82.50 99 SER A O 1
ATOM 748 N N . PRO A 1 100 ? -4.843 -12.032 -24.764 1.00 83.50 100 PRO A N 1
ATOM 749 C CA . PRO A 1 100 ? -4.064 -11.545 -23.640 1.00 83.50 100 PRO A CA 1
ATOM 750 C C . PRO A 1 100 ? -2.849 -10.766 -24.153 1.00 83.50 100 PRO A C 1
ATOM 752 O O . PRO A 1 100 ? -2.168 -11.165 -25.097 1.00 83.50 100 PRO A O 1
ATOM 755 N N . GLY A 1 101 ? -2.590 -9.631 -23.523 1.00 85.81 101 GLY A N 1
ATOM 756 C CA . GLY A 1 101 ? -1.354 -8.886 -23.661 1.00 85.81 101 GLY A CA 1
ATOM 757 C C . GLY A 1 101 ? -0.194 -9.659 -23.048 1.00 85.81 101 GLY A C 1
ATOM 758 O O . GLY A 1 101 ? -0.375 -10.607 -22.285 1.00 85.81 101 GLY A O 1
ATOM 759 N N . LEU A 1 102 ? 1.017 -9.236 -23.385 1.00 90.75 102 LEU A N 1
ATOM 760 C CA . LEU A 1 102 ? 2.233 -9.878 -22.909 1.00 90.75 102 LEU A CA 1
ATOM 761 C C . LEU A 1 102 ? 2.442 -9.575 -21.420 1.00 90.75 102 LEU A C 1
ATOM 763 O O . LEU A 1 102 ? 2.562 -8.409 -21.045 1.00 90.75 102 LEU A O 1
ATOM 767 N N . TRP A 1 103 ? 2.467 -10.616 -20.589 1.00 94.88 103 TRP A N 1
ATOM 768 C CA . TRP A 1 103 ? 2.807 -10.515 -19.172 1.00 94.88 103 TRP A CA 1
ATOM 769 C C . TRP A 1 103 ? 4.137 -11.203 -18.911 1.00 94.88 103 TRP A C 1
ATOM 771 O O . TRP A 1 103 ? 4.268 -12.402 -19.139 1.00 94.88 103 TRP A O 1
ATOM 781 N N . GLU A 1 104 ? 5.119 -10.444 -18.438 1.00 96.50 104 GLU A N 1
ATOM 782 C CA . GLU A 1 104 ? 6.497 -10.915 -18.293 1.00 96.50 104 GLU A CA 1
ATOM 783 C C . GLU A 1 104 ? 7.077 -10.481 -16.950 1.00 96.50 104 GLU A C 1
ATOM 785 O O . GLU A 1 104 ? 6.937 -9.325 -16.547 1.00 96.50 104 GLU A O 1
ATOM 790 N N . LEU A 1 105 ? 7.770 -11.408 -16.290 1.00 97.62 105 LEU A N 1
ATOM 791 C CA . LEU A 1 105 ? 8.606 -11.127 -15.129 1.00 97.62 105 LEU A CA 1
ATOM 792 C C . LEU A 1 105 ? 10.071 -11.233 -15.544 1.00 97.62 105 LEU A C 1
ATOM 794 O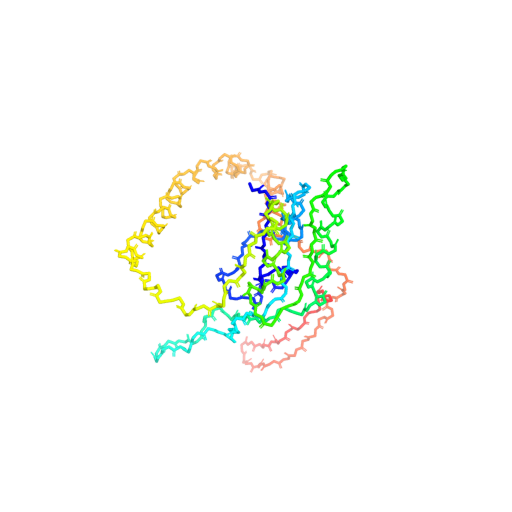 O . LEU A 1 105 ? 10.530 -12.295 -15.962 1.00 97.62 105 LEU A O 1
ATOM 798 N N . ILE A 1 106 ? 10.811 -10.142 -15.397 1.00 97.38 106 ILE A N 1
ATOM 799 C CA . ILE A 1 106 ? 12.198 -10.026 -15.848 1.00 97.38 106 ILE A CA 1
ATOM 800 C C . ILE A 1 106 ? 13.073 -9.731 -14.643 1.00 97.38 106 ILE A C 1
ATOM 802 O O . ILE A 1 106 ? 12.723 -8.895 -13.819 1.00 97.38 106 ILE A O 1
ATOM 806 N N . LYS A 1 107 ? 14.209 -10.415 -14.536 1.00 97.12 107 LYS A N 1
ATOM 807 C CA . LYS A 1 107 ? 15.249 -10.087 -13.562 1.00 97.12 107 LYS A CA 1
ATOM 808 C C . LYS A 1 107 ? 16.326 -9.256 -14.250 1.00 97.12 107 LYS A C 1
ATOM 810 O O . LYS A 1 107 ? 16.808 -9.660 -15.308 1.00 97.12 107 LYS A O 1
ATOM 815 N N . SER A 1 108 ? 16.714 -8.160 -13.613 1.00 95.88 108 SER A N 1
ATOM 816 C CA . SER A 1 108 ? 17.674 -7.194 -14.137 1.00 95.88 108 SER A CA 1
ATOM 817 C C . SER A 1 108 ? 18.622 -6.713 -13.043 1.00 95.88 108 SER A C 1
ATOM 819 O O . SER A 1 108 ? 18.243 -6.618 -11.876 1.00 95.88 108 SER A O 1
ATOM 821 N N . ASP A 1 109 ? 19.840 -6.342 -13.432 1.00 92.75 109 ASP A N 1
ATOM 822 C CA . ASP A 1 109 ? 20.834 -5.760 -12.518 1.00 92.75 109 ASP A CA 1
ATOM 823 C C . ASP A 1 109 ? 20.640 -4.245 -12.316 1.00 92.75 109 ASP A C 1
ATOM 825 O O . ASP A 1 109 ? 21.239 -3.648 -11.427 1.00 92.75 109 ASP A O 1
ATOM 829 N N . ALA A 1 110 ? 19.775 -3.618 -13.116 1.00 91.62 110 ALA A N 1
ATOM 830 C CA . ALA A 1 110 ? 19.361 -2.225 -12.990 1.00 91.62 110 ALA A CA 1
ATOM 831 C C . ALA A 1 110 ? 17.925 -2.049 -13.504 1.00 91.62 110 ALA A C 1
ATOM 833 O O . ALA A 1 110 ? 17.438 -2.856 -14.299 1.00 91.62 110 ALA A O 1
ATOM 834 N N . ALA A 1 111 ? 17.246 -0.997 -13.047 1.00 92.44 111 ALA A N 1
ATOM 835 C CA . ALA A 1 111 ? 15.926 -0.640 -13.554 1.00 92.44 111 ALA A CA 1
ATOM 836 C C . ALA A 1 111 ? 16.021 -0.103 -14.991 1.00 92.44 111 ALA A C 1
ATOM 838 O O . ALA A 1 111 ? 16.933 0.659 -15.311 1.00 92.44 111 ALA A O 1
ATOM 839 N N . GLY A 1 112 ? 15.054 -0.464 -15.834 1.00 90.75 112 GLY A N 1
ATOM 840 C CA . GLY A 1 112 ? 14.999 -0.046 -17.231 1.00 90.75 112 GLY A CA 1
ATOM 841 C C . GLY A 1 112 ? 15.973 -0.803 -18.132 1.00 90.75 112 GLY A C 1
ATOM 842 O O . GLY A 1 112 ? 16.504 -0.211 -19.066 1.00 90.75 112 GLY A O 1
ATOM 843 N N . SER A 1 113 ? 16.223 -2.089 -17.866 1.00 91.81 113 SER A N 1
ATOM 844 C CA . SER A 1 113 ? 17.078 -2.908 -18.732 1.00 91.81 113 SER A CA 1
ATOM 845 C C . SER A 1 113 ? 16.541 -2.992 -20.166 1.00 91.81 113 SER A C 1
ATOM 847 O O . SER A 1 113 ? 15.327 -2.988 -20.393 1.00 91.81 113 SER A O 1
ATOM 849 N N . ASP A 1 114 ? 17.437 -3.181 -21.138 1.00 91.56 114 ASP A N 1
ATOM 850 C CA . ASP A 1 114 ? 17.071 -3.371 -22.548 1.00 91.56 114 ASP A CA 1
ATOM 851 C C . ASP A 1 114 ? 16.044 -4.495 -22.736 1.00 91.56 114 ASP A C 1
ATOM 853 O O . ASP A 1 114 ? 15.131 -4.383 -23.554 1.00 91.56 114 ASP A O 1
ATOM 857 N N . ASN A 1 115 ? 16.149 -5.579 -21.958 1.00 92.25 115 ASN A N 1
ATOM 858 C CA . ASN A 1 115 ? 15.195 -6.682 -22.030 1.00 92.25 115 ASN A CA 1
ATOM 859 C C . ASN A 1 115 ? 13.799 -6.257 -21.542 1.00 92.25 115 ASN A C 1
ATOM 861 O O . ASN A 1 115 ? 12.805 -6.525 -22.220 1.00 92.25 115 ASN A O 1
ATOM 865 N N . ALA A 1 116 ? 13.712 -5.546 -20.413 1.00 94.25 116 ALA A N 1
ATOM 866 C CA . ALA A 1 116 ? 12.441 -5.037 -19.902 1.00 94.25 116 ALA A CA 1
ATOM 867 C C . ALA A 1 116 ? 11.804 -4.006 -20.834 1.00 94.25 116 ALA A C 1
ATOM 869 O O . ALA A 1 116 ? 10.618 -4.116 -21.161 1.00 94.25 116 ALA A O 1
ATOM 870 N N . LEU A 1 117 ? 12.602 -3.068 -21.346 1.00 92.81 117 LEU A N 1
ATOM 871 C CA . LEU A 1 117 ? 12.146 -2.081 -22.317 1.00 92.81 117 LEU A CA 1
ATOM 872 C C . LEU A 1 117 ? 11.688 -2.741 -23.618 1.00 92.81 117 LEU A C 1
ATOM 874 O O . LEU A 1 117 ? 10.635 -2.384 -24.141 1.00 92.81 117 LEU A O 1
ATOM 878 N N . LYS A 1 118 ? 12.411 -3.747 -24.122 1.00 92.56 118 LYS A N 1
ATOM 879 C CA . LYS A 1 118 ? 12.017 -4.490 -25.327 1.00 92.56 118 LYS A CA 1
ATOM 880 C C . LYS A 1 118 ? 10.652 -5.143 -25.152 1.00 92.56 118 LYS A C 1
ATOM 882 O O . LYS A 1 118 ? 9.796 -5.006 -26.021 1.00 92.56 118 LYS A O 1
ATOM 887 N N . LYS A 1 119 ? 10.418 -5.831 -24.033 1.00 93.50 119 LYS A N 1
ATOM 888 C CA . LYS A 1 119 ? 9.136 -6.499 -23.743 1.00 93.50 119 LYS A CA 1
ATOM 889 C C . LYS A 1 119 ? 7.993 -5.496 -23.568 1.00 93.50 119 LYS A C 1
ATOM 891 O O . LYS A 1 119 ? 6.886 -5.719 -24.065 1.00 93.50 119 LYS A O 1
ATOM 896 N N . PHE A 1 120 ? 8.273 -4.358 -22.939 1.00 94.44 120 PHE A N 1
ATOM 897 C CA . PHE A 1 120 ? 7.315 -3.267 -22.804 1.00 94.44 120 PHE A CA 1
ATOM 898 C C . PHE A 1 120 ? 6.946 -2.656 -24.166 1.00 94.44 120 PHE A C 1
ATOM 900 O O . PHE A 1 120 ? 5.767 -2.531 -24.492 1.00 94.44 120 PHE A O 1
ATOM 907 N N . LEU A 1 121 ? 7.937 -2.356 -25.008 1.00 93.06 121 LEU A N 1
ATOM 908 C CA . LEU A 1 121 ? 7.735 -1.801 -26.349 1.00 93.06 121 LEU A CA 1
ATOM 909 C C . LEU A 1 121 ? 7.015 -2.777 -27.284 1.00 93.06 121 LEU A C 1
ATOM 911 O O . LEU A 1 121 ? 6.109 -2.369 -28.011 1.00 93.06 121 LEU A O 1
ATOM 915 N N . LEU A 1 122 ? 7.327 -4.074 -27.203 1.00 91.75 122 LEU A N 1
ATOM 916 C CA . LEU A 1 122 ? 6.578 -5.117 -27.908 1.00 91.75 122 LEU A CA 1
ATOM 917 C C . LEU A 1 122 ? 5.099 -5.127 -27.493 1.00 91.75 122 LEU A C 1
ATOM 919 O O . LEU A 1 122 ? 4.227 -5.240 -28.354 1.00 91.75 122 LEU A O 1
ATOM 923 N N . SER A 1 123 ? 4.801 -4.927 -26.205 1.00 91.44 123 SER A N 1
ATOM 924 C CA . SER A 1 123 ? 3.421 -4.810 -25.703 1.00 91.44 123 SER A CA 1
ATOM 925 C C . SER A 1 123 ? 2.688 -3.582 -26.258 1.00 91.44 123 SER A C 1
ATOM 927 O O . SER A 1 123 ? 1.468 -3.603 -26.413 1.00 91.44 123 SER A O 1
ATOM 929 N N . LEU A 1 124 ? 3.429 -2.528 -26.609 1.00 91.88 124 LEU A N 1
ATOM 930 C CA . LEU A 1 124 ? 2.928 -1.337 -27.301 1.00 91.88 124 LEU A CA 1
ATOM 931 C C . LEU A 1 124 ? 2.913 -1.480 -28.833 1.00 91.88 124 LEU A C 1
ATOM 933 O O . LEU A 1 124 ? 2.563 -0.525 -29.522 1.00 91.88 124 LEU A O 1
ATOM 937 N N . ARG A 1 1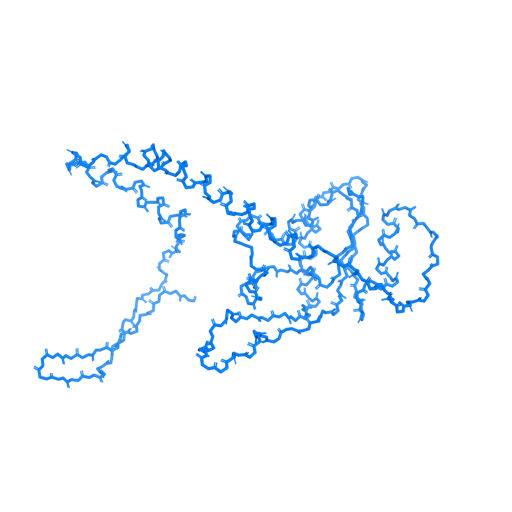25 ? 3.259 -2.659 -29.370 1.00 91.06 125 ARG A N 1
ATOM 938 C CA . ARG A 1 125 ? 3.392 -2.944 -30.812 1.00 91.06 125 ARG A CA 1
ATOM 939 C C . ARG A 1 125 ? 4.488 -2.127 -31.503 1.00 91.06 125 ARG A C 1
ATOM 941 O O . ARG A 1 125 ? 4.409 -1.862 -32.700 1.00 91.06 125 ARG A O 1
ATOM 948 N N . VAL A 1 126 ? 5.534 -1.765 -30.764 1.00 89.81 126 VAL A N 1
ATOM 949 C CA . VAL A 1 126 ? 6.722 -1.098 -31.299 1.00 89.81 126 VAL A CA 1
ATOM 950 C C . VAL A 1 126 ? 7.833 -2.132 -31.493 1.00 89.81 126 VAL A C 1
ATOM 952 O O . VAL A 1 126 ? 8.321 -2.725 -30.535 1.00 89.81 126 VAL A O 1
ATOM 955 N N . ILE A 1 127 ? 8.202 -2.386 -32.753 1.00 77.81 127 ILE A N 1
ATOM 956 C CA . ILE A 1 127 ? 8.968 -3.586 -33.152 1.00 77.81 127 ILE A CA 1
ATOM 957 C C . ILE A 1 127 ? 10.458 -3.281 -33.399 1.00 77.81 127 ILE A C 1
ATOM 959 O O . ILE A 1 127 ? 11.302 -4.168 -33.284 1.00 77.81 127 ILE A O 1
ATOM 963 N N . LYS A 1 128 ? 10.811 -2.029 -33.715 1.00 70.25 128 LYS A N 1
ATOM 964 C CA . LYS A 1 128 ? 12.189 -1.609 -34.013 1.00 70.25 128 LYS A CA 1
ATOM 965 C C . LYS A 1 128 ? 12.531 -0.324 -33.273 1.00 70.25 128 LYS A C 1
ATOM 967 O O . LYS A 1 128 ? 12.196 0.757 -33.743 1.00 70.25 128 LYS A O 1
ATOM 972 N N . ILE A 1 129 ? 13.222 -0.447 -32.145 1.00 68.56 129 ILE A N 1
ATOM 973 C CA . ILE A 1 129 ? 13.902 0.682 -31.509 1.00 68.56 129 ILE A CA 1
ATOM 974 C C . ILE A 1 129 ? 15.326 0.227 -31.185 1.00 68.56 129 ILE A C 1
ATOM 976 O O . ILE A 1 129 ? 15.481 -0.741 -30.437 1.00 68.56 129 ILE A O 1
ATOM 980 N N . PRO A 1 130 ? 16.368 0.863 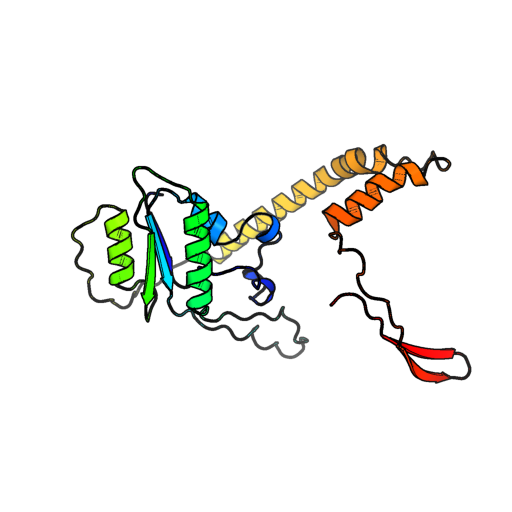-31.749 1.00 75.88 130 PRO A N 1
ATOM 981 C CA . PRO A 1 130 ? 17.706 0.709 -31.206 1.00 75.88 130 PRO A CA 1
ATOM 982 C C . PRO A 1 130 ? 17.705 1.320 -29.804 1.00 75.88 130 PRO A C 1
ATOM 984 O O . PRO A 1 130 ? 17.351 2.488 -29.651 1.00 75.88 130 PRO A O 1
ATOM 987 N N . PHE A 1 131 ? 18.071 0.545 -28.783 1.00 75.56 131 PHE A N 1
ATOM 988 C CA . PHE A 1 131 ? 18.368 1.122 -27.476 1.00 75.56 131 PHE A CA 1
ATOM 989 C C . PHE A 1 131 ? 19.718 1.824 -27.596 1.00 75.56 131 PHE A C 1
ATOM 991 O O . PHE A 1 131 ? 20.728 1.155 -27.836 1.00 75.56 131 PHE A O 1
ATOM 998 N N . PRO A 1 132 ? 19.766 3.164 -27.532 1.00 72.44 132 PRO A N 1
ATOM 999 C CA . PRO A 1 132 ? 21.049 3.829 -27.465 1.00 72.44 132 PRO A CA 1
ATOM 1000 C C . PRO A 1 132 ? 21.740 3.433 -26.160 1.00 72.44 132 PRO A C 1
ATOM 1002 O O . PRO A 1 132 ? 21.080 3.097 -25.174 1.00 72.44 132 PRO A O 1
ATOM 1005 N N . LYS A 1 133 ? 23.076 3.501 -26.137 1.00 76.50 133 LYS A N 1
ATOM 1006 C CA . LYS A 1 133 ? 23.809 3.336 -24.880 1.00 76.50 133 LYS A CA 1
ATOM 1007 C C . LYS A 1 133 ? 23.257 4.326 -23.847 1.00 76.50 133 LYS A C 1
ATOM 1009 O O . LYS A 1 133 ? 23.059 5.489 -24.212 1.00 76.50 133 LYS A O 1
ATOM 1014 N N . PRO A 1 134 ? 23.040 3.892 -22.591 1.00 72.62 134 PRO A N 1
ATOM 1015 C CA . PRO A 1 134 ? 22.681 4.802 -21.518 1.00 72.62 134 PRO A CA 1
ATOM 1016 C C . PRO A 1 134 ? 23.680 5.955 -21.493 1.00 72.62 134 PRO A C 1
ATOM 1018 O O . PRO A 1 134 ? 24.891 5.734 -21.457 1.00 72.62 134 PRO A O 1
ATOM 1021 N N . TRP A 1 135 ? 23.174 7.177 -21.571 1.00 74.12 135 TRP A N 1
ATOM 1022 C CA . TRP A 1 135 ? 23.964 8.379 -21.360 1.00 74.12 135 TRP A CA 1
ATOM 1023 C C . TRP A 1 135 ? 23.600 8.959 -20.004 1.00 74.12 135 TRP A C 1
ATOM 1025 O O . TRP A 1 135 ? 22.458 8.831 -19.546 1.00 74.12 135 TRP A O 1
ATOM 1035 N N . ASP A 1 136 ? 24.556 9.634 -19.376 1.00 77.19 136 ASP A N 1
ATOM 1036 C CA . ASP A 1 136 ? 24.267 10.389 -18.171 1.00 77.19 136 ASP A CA 1
ATOM 1037 C C . ASP A 1 136 ? 23.209 11.438 -18.495 1.00 77.19 136 ASP A C 1
ATOM 1039 O O . ASP A 1 136 ? 23.375 12.311 -19.354 1.00 77.19 136 ASP A O 1
ATOM 1043 N N . LEU A 1 137 ? 22.066 11.326 -17.822 1.00 74.88 137 LEU A N 1
ATOM 1044 C CA . LEU A 1 137 ? 21.007 12.301 -17.960 1.00 74.88 137 LEU A CA 1
ATOM 1045 C C . LEU A 1 137 ? 21.472 13.591 -17.272 1.00 74.88 137 LEU A C 1
ATOM 1047 O O . LEU A 1 137 ? 21.202 13.819 -16.096 1.00 74.88 137 LEU A O 1
ATOM 1051 N N . HIS A 1 138 ? 22.131 14.480 -18.017 1.00 74.81 138 HIS A N 1
ATOM 1052 C CA . HIS A 1 138 ? 22.470 15.839 -17.576 1.00 74.81 138 HIS A CA 1
ATOM 1053 C C . HIS A 1 138 ? 21.236 16.754 -17.559 1.00 74.81 138 HIS A C 1
ATOM 1055 O O . HIS A 1 138 ? 21.278 17.928 -17.926 1.00 74.81 138 HIS A O 1
ATOM 1061 N N . PHE A 1 139 ? 20.097 16.212 -17.144 1.00 70.25 139 PHE A N 1
ATOM 1062 C CA . PHE A 1 139 ? 18.880 16.968 -16.981 1.00 70.25 139 PHE A CA 1
ATOM 1063 C C . PHE A 1 139 ? 18.878 17.580 -15.585 1.00 70.25 139 PHE A C 1
ATOM 1065 O O . PHE A 1 139 ? 18.480 16.960 -14.598 1.00 70.25 139 PHE A O 1
ATOM 1072 N N . LYS A 1 140 ? 19.320 18.836 -15.490 1.00 66.50 140 LYS A N 1
ATOM 1073 C CA . LYS A 1 140 ? 19.010 19.660 -14.322 1.00 66.50 140 LYS A CA 1
ATOM 1074 C C . LYS A 1 140 ? 17.536 20.026 -14.416 1.00 66.50 140 LYS A C 1
ATOM 1076 O O . LYS A 1 140 ? 17.185 21.011 -15.062 1.00 66.50 140 LYS A O 1
ATOM 1081 N N . LEU A 1 141 ? 16.678 19.224 -13.787 1.00 63.66 141 LEU A N 1
ATOM 1082 C CA . LEU A 1 141 ? 15.280 19.580 -13.576 1.00 63.66 141 LEU A CA 1
ATOM 1083 C C . LEU A 1 141 ? 15.263 20.895 -12.774 1.00 63.66 141 LEU A C 1
ATOM 1085 O O . LEU A 1 141 ? 15.386 20.890 -11.550 1.00 63.66 141 LEU A O 1
ATOM 1089 N N . LYS A 1 142 ? 15.151 22.035 -13.466 1.00 62.28 142 LYS A N 1
ATOM 1090 C CA . LYS A 1 142 ? 14.869 23.334 -12.849 1.00 62.28 142 LYS A CA 1
ATOM 1091 C C . LYS A 1 142 ? 13.431 23.298 -12.357 1.00 62.28 142 LYS A C 1
ATOM 1093 O O . LYS A 1 142 ? 12.498 23.702 -13.046 1.00 62.28 142 LYS A O 1
ATOM 1098 N N . THR A 1 143 ? 13.220 22.722 -11.179 1.00 59.69 143 THR A N 1
ATOM 1099 C CA . THR A 1 143 ? 11.926 22.823 -10.516 1.00 59.69 143 THR A CA 1
ATOM 1100 C C . THR A 1 143 ? 11.812 24.202 -9.881 1.00 59.69 143 THR A C 1
ATOM 1102 O O . THR A 1 143 ? 11.922 24.338 -8.666 1.00 59.69 143 THR A O 1
ATOM 1105 N N . ASP A 1 144 ? 11.528 25.234 -10.667 1.00 57.16 144 ASP A N 1
ATOM 1106 C CA . ASP A 1 144 ? 11.363 26.608 -10.156 1.00 57.16 144 ASP A CA 1
ATOM 1107 C C . ASP A 1 144 ? 10.096 26.772 -9.272 1.00 57.16 144 ASP A C 1
ATOM 1109 O O . ASP A 1 144 ? 9.672 27.870 -8.915 1.00 57.16 144 ASP A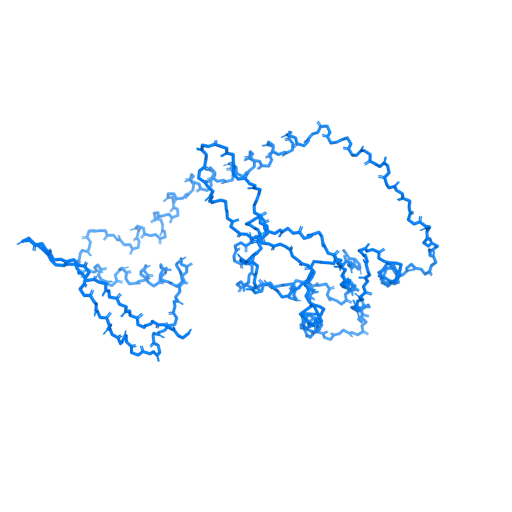 O 1
ATOM 1113 N N . ASN A 1 145 ? 9.436 25.663 -8.918 1.00 65.62 145 ASN A N 1
ATOM 1114 C CA . ASN A 1 145 ? 8.109 25.628 -8.314 1.00 65.62 145 ASN A CA 1
ATOM 1115 C C . ASN A 1 145 ? 7.939 24.463 -7.317 1.00 65.62 145 ASN A C 1
ATOM 1117 O O . ASN A 1 145 ? 6.808 24.144 -6.975 1.00 65.62 145 ASN A O 1
ATOM 1121 N N . THR A 1 146 ? 8.996 23.795 -6.833 1.00 77.31 146 THR A N 1
ATOM 1122 C CA . THR A 1 146 ? 8.839 22.711 -5.829 1.00 77.31 146 THR A CA 1
ATOM 1123 C C . THR A 1 146 ? 8.173 23.217 -4.555 1.00 77.31 146 THR A C 1
ATOM 1125 O O . THR A 1 146 ? 7.160 22.657 -4.143 1.00 77.31 146 THR A O 1
ATOM 1128 N N . ALA A 1 147 ? 8.656 24.330 -3.994 1.00 83.94 147 ALA A N 1
ATOM 1129 C CA . ALA A 1 147 ? 8.066 24.934 -2.797 1.00 83.94 147 ALA A CA 1
ATOM 1130 C C . ALA A 1 147 ? 6.619 25.404 -3.033 1.00 83.94 147 ALA A C 1
ATOM 1132 O O . ALA A 1 147 ? 5.720 25.092 -2.259 1.00 83.94 147 ALA A O 1
ATOM 1133 N N . LYS A 1 148 ? 6.362 26.093 -4.151 1.00 86.94 148 LYS A N 1
ATOM 1134 C CA . LYS A 1 148 ? 5.019 26.561 -4.529 1.00 86.94 148 LYS A CA 1
ATOM 1135 C C . LYS A 1 148 ? 4.055 25.396 -4.819 1.00 86.94 148 LYS A C 1
ATOM 1137 O O . LYS A 1 148 ? 2.880 25.479 -4.473 1.00 86.94 148 LYS A O 1
ATOM 1142 N N . ARG A 1 149 ? 4.517 24.297 -5.430 1.00 86.94 149 ARG A N 1
ATOM 1143 C CA . ARG A 1 149 ? 3.731 23.065 -5.628 1.00 86.94 149 ARG A CA 1
ATOM 1144 C C . ARG A 1 149 ? 3.403 22.408 -4.294 1.00 86.94 149 ARG A C 1
ATOM 1146 O O . ARG A 1 149 ? 2.246 22.070 -4.075 1.00 86.94 149 ARG A O 1
ATOM 1153 N N . GLN A 1 150 ? 4.391 22.267 -3.413 1.00 89.12 150 GLN A N 1
ATOM 1154 C CA . GLN A 1 150 ? 4.183 21.727 -2.073 1.00 89.12 150 GLN A CA 1
ATOM 1155 C C . GLN A 1 150 ? 3.186 22.587 -1.289 1.00 89.12 150 GLN A C 1
ATOM 1157 O O . GLN A 1 150 ? 2.264 22.053 -0.683 1.00 89.12 150 GLN A O 1
ATOM 1162 N N . GLN A 1 151 ? 3.299 23.916 -1.371 1.00 92.88 151 GLN A N 1
ATOM 1163 C CA . GLN A 1 151 ? 2.345 24.841 -0.765 1.00 92.88 151 GLN A CA 1
ATOM 1164 C C . GLN A 1 151 ? 0.921 24.629 -1.300 1.00 92.88 151 GLN A C 1
ATOM 1166 O O . GLN A 1 151 ? -0.016 24.602 -0.506 1.00 92.88 151 GLN A O 1
ATOM 1171 N N . ARG A 1 152 ? 0.741 24.444 -2.619 1.00 93.75 152 ARG A N 1
ATOM 1172 C CA . ARG A 1 152 ? -0.576 24.122 -3.200 1.00 93.75 152 ARG A CA 1
ATOM 1173 C C . ARG A 1 152 ? -1.127 22.803 -2.663 1.00 93.75 152 ARG A C 1
ATOM 1175 O O . ARG A 1 152 ? -2.258 22.797 -2.202 1.00 93.75 152 ARG A O 1
ATOM 1182 N N . GLN A 1 153 ? -0.321 21.741 -2.627 1.00 93.75 153 GLN A N 1
ATOM 1183 C CA . GLN A 1 153 ? -0.751 20.445 -2.086 1.00 93.75 153 GLN A CA 1
ATOM 1184 C C . GLN A 1 153 ? -1.136 20.531 -0.603 1.00 93.75 153 GLN A C 1
ATOM 1186 O O . GLN A 1 153 ? -2.178 20.022 -0.205 1.00 93.75 153 GLN A O 1
ATOM 1191 N N . ILE A 1 154 ? -0.347 21.229 0.220 1.00 95.06 154 ILE A N 1
ATOM 1192 C CA . ILE A 1 154 ? -0.683 21.447 1.635 1.00 95.06 154 ILE A CA 1
ATOM 1193 C C . ILE A 1 154 ? -1.980 22.251 1.759 1.00 95.06 154 ILE A C 1
ATOM 1195 O O . ILE A 1 154 ? -2.823 21.931 2.597 1.00 95.06 154 ILE A O 1
ATOM 1199 N N . LYS A 1 155 ? -2.173 23.269 0.912 1.00 96.94 155 LYS A N 1
ATOM 1200 C CA . LYS A 1 155 ? -3.400 24.071 0.895 1.00 96.94 155 LYS A CA 1
ATOM 1201 C C . LYS A 1 155 ? -4.612 23.234 0.487 1.00 96.94 155 LYS A C 1
ATOM 1203 O O . LYS A 1 155 ? -5.650 23.360 1.121 1.00 96.94 155 LYS A O 1
ATOM 1208 N N . GLU A 1 156 ? -4.486 22.366 -0.514 1.00 96.50 156 GLU A N 1
ATOM 1209 C CA . GLU A 1 156 ? -5.535 21.424 -0.928 1.00 96.50 156 GLU A CA 1
ATOM 1210 C C . GLU A 1 156 ? -5.915 20.474 0.217 1.00 96.50 156 GLU A C 1
ATOM 1212 O O . GLU A 1 156 ? -7.091 20.383 0.562 1.00 96.50 156 GLU A O 1
ATOM 1217 N N . LEU A 1 157 ? -4.930 19.855 0.880 1.00 96.00 157 LEU A N 1
ATOM 1218 C CA . LEU A 1 157 ? -5.156 18.981 2.042 1.00 96.00 157 LEU A CA 1
ATOM 1219 C C . LEU A 1 157 ? -5.794 19.725 3.223 1.00 96.00 157 LEU A C 1
ATOM 1221 O O . LEU A 1 157 ? -6.691 19.202 3.890 1.00 96.00 157 LEU A O 1
ATOM 1225 N N . THR A 1 158 ? -5.356 20.962 3.466 1.00 97.25 158 THR A N 1
ATOM 1226 C CA . THR A 1 158 ? -5.930 21.828 4.502 1.00 97.25 158 THR A CA 1
ATOM 1227 C C . THR A 1 158 ? -7.379 22.151 4.178 1.00 97.25 158 THR A C 1
ATOM 1229 O O . THR A 1 158 ? -8.250 21.945 5.016 1.00 97.25 158 THR A O 1
ATOM 1232 N N . ASN A 1 159 ? -7.653 22.613 2.959 1.00 97.19 159 ASN A N 1
ATOM 1233 C CA . ASN A 1 159 ? -8.997 22.966 2.516 1.00 97.19 159 ASN A CA 1
ATOM 1234 C C . ASN A 1 159 ? -9.945 21.769 2.607 1.00 97.19 159 ASN A C 1
ATOM 1236 O O . ASN A 1 159 ? -11.052 21.917 3.115 1.00 97.19 159 ASN A O 1
ATOM 1240 N N . TYR A 1 160 ? -9.492 20.589 2.179 1.00 95.75 160 TYR A N 1
ATOM 1241 C CA . TYR A 1 160 ? -10.254 19.349 2.288 1.00 95.75 160 TYR A CA 1
ATOM 1242 C C . TYR A 1 160 ? -10.594 19.017 3.747 1.00 95.75 160 TYR A C 1
ATOM 1244 O O . TYR A 1 160 ? -11.761 18.828 4.085 1.00 95.75 160 TYR A O 1
ATOM 1252 N N . THR A 1 161 ? -9.601 19.032 4.640 1.00 95.88 161 THR A N 1
ATOM 1253 C CA . THR A 1 161 ? -9.819 18.765 6.073 1.00 95.88 161 THR A CA 1
ATOM 1254 C C . THR A 1 161 ? -10.748 19.803 6.713 1.00 95.88 161 THR A C 1
ATOM 1256 O O . THR A 1 161 ? -11.621 19.452 7.501 1.00 95.88 161 THR A O 1
ATOM 1259 N N . GLN A 1 162 ? -10.610 21.082 6.351 1.00 96.12 162 GLN A N 1
ATOM 1260 C CA . GLN A 1 162 ? -11.485 22.155 6.835 1.00 96.12 162 GLN A CA 1
ATOM 1261 C C . GLN A 1 162 ? -12.923 21.991 6.335 1.00 96.12 162 GLN A C 1
ATOM 1263 O O . GLN A 1 162 ? -13.868 22.233 7.083 1.00 96.12 162 GLN A O 1
ATOM 1268 N N . GLN A 1 163 ? -13.105 21.553 5.088 1.00 95.62 163 GLN A N 1
ATOM 1269 C CA . GLN A 1 163 ? -14.422 21.224 4.557 1.00 95.62 163 GLN A CA 1
ATOM 1270 C C . GLN A 1 163 ? -15.040 20.049 5.324 1.00 95.62 163 GLN A C 1
ATOM 1272 O O . GLN A 1 163 ? -16.169 20.172 5.790 1.00 95.62 163 GLN A O 1
ATOM 1277 N N . LEU A 1 164 ? -14.293 18.958 5.527 1.00 95.31 164 LEU A N 1
ATOM 1278 C CA . LEU A 1 164 ? -14.747 17.821 6.333 1.00 95.31 164 LEU A CA 1
ATOM 1279 C C . LEU A 1 164 ? -15.153 18.247 7.747 1.00 95.31 164 LEU A C 1
ATOM 1281 O O . LEU A 1 164 ? -16.213 17.847 8.218 1.00 95.31 164 LEU A O 1
ATOM 1285 N N . LEU A 1 165 ? -14.356 19.090 8.412 1.00 95.44 165 LEU A N 1
ATOM 1286 C CA . LEU A 1 165 ? -14.655 19.560 9.765 1.00 95.44 165 LEU A CA 1
ATOM 1287 C C . LEU A 1 165 ? -15.987 20.319 9.825 1.00 95.44 165 LEU A C 1
ATOM 1289 O O . LEU A 1 165 ? -16.787 20.060 10.723 1.00 95.44 165 LEU A O 1
ATOM 1293 N N . ARG A 1 166 ? -16.256 21.201 8.853 1.00 93.69 166 ARG A N 1
ATOM 1294 C CA . ARG A 1 166 ? -17.526 21.948 8.769 1.00 93.69 166 ARG A CA 1
ATOM 1295 C C . ARG A 1 166 ? -18.735 21.026 8.645 1.00 93.69 166 ARG A C 1
ATOM 1297 O O . ARG A 1 166 ? -19.767 21.309 9.241 1.00 93.69 166 ARG A O 1
ATOM 1304 N N . PHE A 1 167 ? -18.606 19.935 7.890 1.00 94.00 167 PHE A N 1
ATOM 1305 C CA . PHE A 1 167 ? -19.692 18.970 7.713 1.00 94.00 167 PHE A CA 1
ATOM 1306 C C . PHE A 1 167 ? -19.750 17.899 8.812 1.00 94.00 167 PHE A C 1
ATOM 1308 O O . PHE A 1 167 ? -20.782 17.254 8.980 1.00 94.00 167 PHE A O 1
ATOM 1315 N N . SER A 1 168 ? -18.684 17.746 9.604 1.00 94.56 168 SER A N 1
ATOM 1316 C CA . SER A 1 168 ? -18.581 16.698 10.626 1.00 94.56 168 SER A CA 1
ATOM 1317 C C . SER A 1 168 ? -19.649 16.789 11.716 1.00 94.56 168 SER A C 1
ATOM 1319 O O . SER A 1 168 ? -20.042 15.759 12.255 1.00 94.56 168 SER A O 1
ATOM 1321 N N . GLU A 1 169 ? -20.136 17.993 12.034 1.00 92.31 169 GLU A N 1
ATOM 1322 C CA . GLU A 1 169 ? -21.193 18.170 13.034 1.00 92.31 169 GLU A CA 1
ATOM 1323 C C . GLU A 1 169 ? -22.533 17.617 12.548 1.00 92.31 169 GLU A C 1
ATOM 1325 O O . GLU A 1 169 ? -23.201 16.904 13.293 1.00 92.31 169 GLU A O 1
ATOM 1330 N N . TYR A 1 170 ? -22.893 17.867 11.285 1.00 94.25 170 TYR A N 1
ATOM 1331 C CA . TYR A 1 170 ? -24.102 17.299 10.688 1.00 94.25 170 TYR A CA 1
ATOM 1332 C C . TYR A 1 170 ? -24.017 15.773 10.655 1.00 94.25 170 TYR A C 1
ATOM 1334 O O . TYR A 1 170 ? -24.931 15.098 11.115 1.00 94.25 170 TYR A O 1
ATOM 1342 N N . GLU A 1 171 ? -22.881 15.224 10.221 1.00 92.25 171 GLU A N 1
ATOM 1343 C CA . GLU A 1 171 ? -22.651 13.776 10.232 1.00 92.25 171 GLU A CA 1
ATOM 1344 C C . GLU A 1 171 ? -22.748 13.180 11.642 1.00 92.25 171 GLU A C 1
ATOM 1346 O O . GLU A 1 171 ? -23.413 12.166 11.849 1.00 92.25 171 GLU A O 1
ATOM 1351 N N . ARG A 1 172 ? -22.133 13.814 12.648 1.00 91.06 172 ARG A N 1
ATOM 1352 C CA . ARG A 1 172 ? -22.206 13.348 14.041 1.00 91.06 172 ARG A CA 1
ATOM 1353 C C . ARG A 1 172 ? -23.630 13.430 14.585 1.00 91.06 172 ARG A C 1
ATOM 1355 O O . ARG A 1 172 ? -24.086 12.499 15.246 1.00 91.06 172 ARG A O 1
ATOM 1362 N N . SER A 1 173 ? -24.339 14.511 14.289 1.00 91.88 173 SER A N 1
ATOM 1363 C CA . SER A 1 173 ? -25.724 14.696 14.705 1.00 91.88 173 SER A CA 1
ATOM 1364 C C . SER A 1 173 ? -26.644 13.634 14.094 1.00 91.88 173 SER A C 1
ATOM 1366 O O . SER A 1 173 ? -27.333 12.932 14.833 1.00 91.88 173 SER A O 1
ATOM 1368 N N . GLU A 1 174 ? -26.617 13.449 12.772 1.00 91.31 174 GLU A N 1
ATOM 1369 C CA . GLU A 1 174 ? -27.502 12.511 12.068 1.00 91.31 174 GLU A CA 1
ATOM 1370 C C . GLU A 1 174 ? -27.145 11.039 12.326 1.00 91.31 174 GLU A C 1
ATOM 1372 O O . GLU A 1 174 ? -28.024 10.202 12.548 1.00 91.31 174 GLU A O 1
ATOM 1377 N N . ASN A 1 175 ? -25.852 10.699 12.313 1.00 87.94 175 ASN A N 1
ATOM 1378 C CA . ASN A 1 175 ? -25.403 9.306 12.358 1.00 87.94 175 ASN A CA 1
ATOM 1379 C C . ASN A 1 175 ? -25.026 8.793 13.751 1.00 87.94 175 ASN A C 1
ATOM 1381 O O . ASN A 1 175 ? -24.814 7.584 13.889 1.00 87.94 175 ASN A O 1
ATOM 1385 N N . PHE A 1 176 ? -24.946 9.661 14.763 1.00 89.19 176 PHE A N 1
ATOM 1386 C CA . PHE A 1 176 ? -24.645 9.275 16.143 1.00 89.19 176 PHE A CA 1
ATOM 1387 C C . PHE A 1 176 ? -25.679 9.829 17.131 1.00 89.19 176 PHE A C 1
ATOM 1389 O O . PHE A 1 176 ? -26.469 9.057 17.667 1.00 89.19 176 PHE A O 1
ATOM 1396 N N . TRP A 1 177 ? -25.747 11.148 17.332 1.00 89.19 177 TRP A N 1
ATOM 1397 C CA . TRP A 1 177 ? -26.532 11.723 18.436 1.00 89.19 177 TRP A CA 1
ATOM 1398 C C . TRP A 1 177 ? -28.044 11.521 18.315 1.00 89.19 177 TRP A C 1
ATOM 1400 O O . TRP A 1 177 ? -28.689 11.205 19.310 1.00 89.19 177 TRP A O 1
ATOM 1410 N N . LYS A 1 178 ? -28.628 11.627 17.114 1.00 89.25 178 LYS A N 1
ATOM 1411 C CA . LYS A 1 178 ? -30.065 11.356 16.918 1.00 89.25 178 LYS A CA 1
ATOM 1412 C C . LYS A 1 178 ? -30.453 9.899 17.185 1.00 89.25 178 LYS A C 1
ATOM 1414 O O . LYS A 1 178 ? -31.603 9.635 17.517 1.00 89.25 178 LYS A O 1
ATOM 1419 N N . LYS A 1 179 ? -29.511 8.963 17.022 1.00 88.31 179 LYS A N 1
ATOM 1420 C CA . LYS A 1 179 ? -29.721 7.520 17.232 1.00 88.31 179 LYS A CA 1
ATOM 1421 C C . LYS A 1 179 ? -29.456 7.091 18.681 1.00 88.31 179 LYS A C 1
ATOM 1423 O O . LYS A 1 179 ? -29.860 5.998 19.059 1.00 88.31 179 LYS A O 1
ATOM 1428 N N . LEU A 1 180 ? -28.832 7.961 19.479 1.00 88.06 180 LEU A N 1
ATOM 1429 C CA . LEU A 1 180 ? -28.506 7.745 20.889 1.00 88.06 180 LEU A CA 1
ATOM 1430 C C . LEU A 1 180 ? -28.958 8.951 21.744 1.00 88.06 180 LEU A C 1
ATOM 1432 O O . LEU A 1 180 ? -28.117 9.694 22.260 1.00 88.06 180 LEU A O 1
ATOM 1436 N N . PRO A 1 181 ? -30.277 9.207 21.857 1.00 84.25 181 PRO A N 1
ATOM 1437 C CA . PRO A 1 181 ? -30.800 10.337 22.617 1.00 84.25 181 PRO A CA 1
ATOM 1438 C C . PRO A 1 181 ? -30.555 10.157 24.132 1.00 84.25 181 PRO A C 1
ATOM 1440 O O . PRO A 1 181 ? -31.101 9.232 24.732 1.00 84.25 181 PRO A O 1
ATOM 1443 N N . PRO A 1 182 ? -29.825 11.071 24.805 1.00 79.56 182 PRO A N 1
ATOM 1444 C CA . PRO A 1 182 ? -29.486 10.931 26.230 1.00 79.56 182 PRO A CA 1
ATOM 1445 C C . PRO A 1 182 ? -30.681 10.971 27.193 1.00 79.56 182 PRO A C 1
ATOM 1447 O O . PRO A 1 182 ? -30.536 10.658 28.370 1.00 79.56 182 PRO A O 1
ATOM 1450 N N . SER A 1 183 ? -31.855 11.395 26.721 1.00 83.25 183 SER A N 1
ATOM 1451 C CA . SER A 1 183 ? -33.068 11.548 27.527 1.00 83.25 183 SER A CA 1
ATOM 1452 C C . SER A 1 183 ? -33.840 10.243 27.768 1.00 83.25 183 SER A C 1
ATOM 1454 O O . SER A 1 183 ? -34.783 10.258 28.552 1.00 83.25 183 SER A O 1
ATOM 1456 N N . GLN A 1 184 ? -33.467 9.132 27.121 1.00 83.56 184 GLN A N 1
ATOM 1457 C CA . GLN A 1 184 ? -34.139 7.825 27.235 1.00 83.56 184 GLN A CA 1
ATOM 1458 C C . GLN A 1 184 ? -33.235 6.800 27.935 1.00 83.56 184 GLN A C 1
ATOM 1460 O O . GLN A 1 184 ? -32.744 5.848 27.328 1.00 83.56 184 GLN A O 1
ATOM 1465 N N . THR A 1 185 ? -32.952 7.030 29.218 1.00 84.31 185 THR A N 1
ATOM 1466 C CA . THR A 1 185 ? -31.982 6.234 29.990 1.00 84.31 185 THR A CA 1
ATOM 1467 C C . THR A 1 185 ? -32.395 4.774 30.182 1.00 84.31 185 TH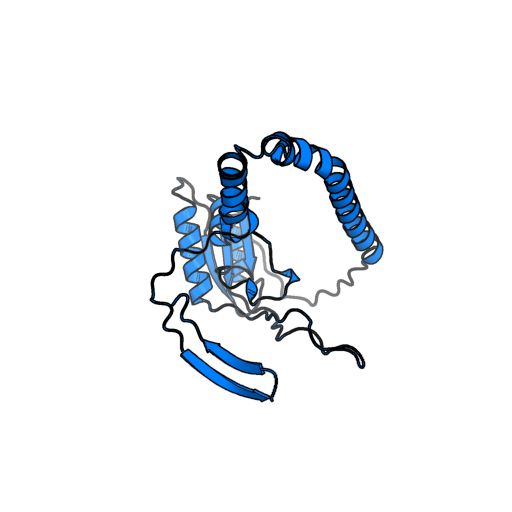R A C 1
ATOM 1469 O O . THR A 1 185 ? -31.530 3.907 30.272 1.00 84.31 185 THR A O 1
ATOM 1472 N N . ASP A 1 186 ? -33.696 4.486 30.178 1.00 90.00 186 ASP A N 1
ATOM 1473 C CA . ASP A 1 186 ? -34.281 3.142 30.236 1.00 90.00 186 ASP A CA 1
ATOM 1474 C C . ASP A 1 186 ? -33.918 2.272 29.021 1.00 90.00 186 ASP A C 1
ATOM 1476 O O . ASP A 1 186 ? -33.877 1.049 29.129 1.00 90.00 186 ASP A O 1
ATOM 1480 N N . LYS A 1 187 ? -33.599 2.896 27.880 1.00 88.06 187 LYS A N 1
ATOM 1481 C CA . LYS A 1 187 ? -33.245 2.216 26.620 1.00 88.06 187 LYS A CA 1
ATOM 1482 C C . LYS A 1 187 ? -31.767 2.330 26.259 1.00 88.06 187 LYS A C 1
ATOM 1484 O O . LYS A 1 187 ? -31.368 1.951 25.158 1.00 88.06 187 LYS A O 1
ATOM 1489 N N . TRP A 1 188 ? -30.943 2.861 27.161 1.00 89.50 188 TRP A N 1
ATOM 1490 C CA . TRP A 1 188 ? -29.556 3.215 26.863 1.00 89.50 188 TRP A CA 1
ATOM 1491 C C . TRP A 1 188 ? -28.708 2.026 26.395 1.00 89.50 188 TRP A C 1
ATOM 1493 O O . TRP A 1 188 ? -27.926 2.161 25.453 1.00 89.50 188 TRP A O 1
ATOM 1503 N N . GLU A 1 189 ? -28.867 0.853 27.019 1.00 89.81 189 GLU A N 1
ATOM 1504 C CA . GLU A 1 189 ? -28.128 -0.352 26.625 1.00 89.81 189 GLU A CA 1
ATOM 1505 C C . GLU A 1 189 ? -28.431 -0.734 25.175 1.00 89.81 189 GLU A C 1
ATOM 1507 O O . GLU A 1 189 ? -27.507 -0.774 24.358 1.00 89.81 189 GLU A O 1
ATOM 1512 N N . GLU A 1 190 ? -29.715 -0.892 24.838 1.00 91.06 190 GLU A N 1
ATOM 1513 C CA . GLU A 1 190 ? -30.186 -1.227 23.490 1.00 91.06 190 GLU A CA 1
ATOM 1514 C C . GLU A 1 190 ? -29.728 -0.194 22.449 1.00 91.06 190 GLU A C 1
ATOM 1516 O O . GLU A 1 190 ? -29.219 -0.561 21.389 1.00 91.06 190 GLU A O 1
ATOM 1521 N N . GLN A 1 191 ? -29.836 1.101 22.761 1.00 90.94 191 GLN A N 1
ATOM 1522 C CA . GLN A 1 191 ? -29.421 2.178 21.857 1.00 90.94 191 GLN A CA 1
ATOM 1523 C C . GLN A 1 191 ? -27.900 2.232 21.660 1.00 90.94 191 GLN A C 1
ATOM 1525 O O . GLN A 1 191 ? -27.424 2.575 20.576 1.00 90.94 191 GLN A O 1
ATOM 1530 N N . SER A 1 192 ? -27.112 1.898 22.687 1.00 92.00 192 SER A N 1
ATOM 1531 C CA . SER A 1 192 ? -25.648 1.959 22.617 1.00 92.00 192 SER A CA 1
ATOM 1532 C C . SER A 1 192 ? -25.030 0.789 21.844 1.00 92.00 192 SER A C 1
ATOM 1534 O O . SER A 1 192 ? -23.960 0.947 21.252 1.00 92.00 192 SER A O 1
ATOM 1536 N N . GLU A 1 193 ? -25.692 -0.370 21.809 1.00 93.19 193 GLU A N 1
ATOM 1537 C CA . GLU A 1 193 ? -25.166 -1.602 21.211 1.00 93.19 193 GLU A CA 1
ATOM 1538 C C . GLU A 1 193 ? -24.751 -1.459 19.732 1.00 93.19 193 GLU A C 1
ATOM 1540 O O . GLU A 1 193 ? -23.611 -1.806 19.396 1.00 93.19 193 GLU A O 1
ATOM 1545 N N . PRO A 1 194 ? -25.572 -0.885 18.827 1.00 93.00 194 PRO A N 1
ATOM 1546 C CA . PRO A 1 194 ? -25.160 -0.638 17.444 1.00 93.00 194 PRO A CA 1
ATOM 1547 C C . PRO A 1 194 ? -23.907 0.240 17.336 1.00 93.00 194 PRO A C 1
ATOM 1549 O O . PRO A 1 194 ? -23.053 0.008 16.481 1.00 93.00 194 PRO A O 1
ATOM 1552 N N . HIS A 1 195 ? -23.758 1.229 18.222 1.00 92.12 195 HIS A N 1
ATOM 1553 C CA . HIS A 1 195 ? -22.597 2.116 18.237 1.00 92.12 195 HIS A CA 1
ATOM 1554 C C . HIS A 1 195 ? -21.341 1.423 18.773 1.00 92.12 195 HIS A C 1
ATOM 1556 O O . HIS A 1 195 ? -20.260 1.635 18.220 1.00 92.12 195 HIS A O 1
ATOM 1562 N N . ARG A 1 196 ? -21.468 0.555 19.788 1.00 92.00 196 ARG A N 1
ATOM 1563 C CA . ARG A 1 196 ? -20.366 -0.297 20.268 1.00 92.00 196 ARG A CA 1
ATOM 1564 C C . ARG A 1 196 ? -19.887 -1.234 19.166 1.00 92.00 196 ARG A C 1
ATOM 1566 O O . ARG A 1 196 ? -18.686 -1.299 18.915 1.00 92.00 196 ARG A O 1
ATOM 1573 N N . LYS A 1 197 ? -20.817 -1.888 18.460 1.00 93.38 197 LYS A N 1
ATOM 1574 C CA . LYS A 1 197 ? -20.502 -2.744 17.305 1.00 93.38 197 LYS A CA 1
ATOM 1575 C C . LYS A 1 197 ? -19.807 -1.958 16.201 1.00 93.38 197 LYS A C 1
ATOM 1577 O O . LYS A 1 197 ? -18.752 -2.390 15.753 1.00 93.38 197 LYS A O 1
ATOM 1582 N N . ARG A 1 198 ? -20.319 -0.776 15.833 1.00 92.00 198 ARG A N 1
ATOM 1583 C CA . ARG A 1 198 ? -19.680 0.093 14.831 1.00 92.00 198 ARG A CA 1
ATOM 1584 C C . ARG A 1 198 ? -18.260 0.479 15.237 1.00 92.00 198 ARG A C 1
ATOM 1586 O O . ARG A 1 198 ? -17.340 0.355 14.439 1.00 92.00 198 ARG A O 1
ATOM 1593 N N . MET A 1 199 ? -18.069 0.930 16.479 1.00 91.25 199 MET A N 1
ATOM 1594 C CA . MET A 1 199 ? -16.746 1.289 16.993 1.00 91.25 199 MET A CA 1
ATOM 1595 C C . MET A 1 199 ? -15.794 0.094 16.907 1.00 91.25 199 MET A C 1
ATOM 1597 O O . MET A 1 199 ? -14.708 0.223 16.348 1.00 91.25 199 MET A O 1
ATOM 1601 N N . TRP A 1 200 ? -16.226 -1.069 17.398 1.00 91.38 200 TRP A N 1
ATOM 1602 C CA . TRP A 1 200 ? -15.430 -2.292 17.406 1.00 91.38 200 TRP A CA 1
ATOM 1603 C C . TRP A 1 200 ? -15.077 -2.755 15.986 1.00 91.38 200 TRP A C 1
ATOM 1605 O O . TRP A 1 200 ? -13.912 -2.994 15.688 1.00 91.38 200 TRP A O 1
ATOM 1615 N N . GLN A 1 201 ? -16.056 -2.852 15.091 1.00 90.38 201 GLN A N 1
ATOM 1616 C CA . GLN A 1 201 ? -15.888 -3.497 13.789 1.00 90.38 201 GLN A CA 1
ATOM 1617 C C . GLN A 1 201 ? -15.327 -2.565 12.715 1.00 90.38 201 GLN A C 1
ATOM 1619 O O . GLN A 1 201 ? -14.505 -2.998 11.912 1.00 90.38 201 GLN A O 1
ATOM 1624 N N . GLU A 1 202 ? -15.737 -1.297 12.703 1.00 87.38 202 GLU A N 1
ATOM 1625 C CA . GLU A 1 202 ? -15.431 -0.372 11.604 1.00 87.38 202 GLU A CA 1
ATOM 1626 C C . GLU A 1 202 ? -14.359 0.661 11.958 1.00 87.38 202 GLU A C 1
ATOM 1628 O O . GLU A 1 202 ? -13.684 1.164 11.062 1.00 87.38 202 GLU A O 1
ATOM 1633 N N . VAL A 1 203 ? -14.199 1.005 13.243 1.00 86.56 203 VAL A N 1
ATOM 1634 C CA . VAL A 1 203 ? -13.286 2.085 13.657 1.00 86.56 203 VAL A CA 1
ATOM 1635 C C . VAL A 1 203 ? -11.960 1.540 14.176 1.00 86.56 203 VAL A C 1
ATOM 1637 O O . VAL A 1 203 ? -10.912 1.903 13.650 1.00 86.56 203 VAL A O 1
ATOM 1640 N N . ILE A 1 204 ? -11.986 0.689 15.207 1.00 85.88 204 ILE A N 1
ATOM 1641 C CA . ILE A 1 204 ? -10.753 0.141 15.805 1.00 85.88 204 ILE A CA 1
ATOM 1642 C C . ILE A 1 204 ? -10.340 -1.203 15.199 1.00 85.88 204 ILE A C 1
ATOM 1644 O O . ILE A 1 204 ? -9.180 -1.589 15.318 1.00 85.88 204 ILE A O 1
ATOM 1648 N N . GLY A 1 205 ? -11.271 -1.885 14.526 1.00 83.88 205 GLY A N 1
ATOM 1649 C CA . GLY A 1 205 ? -11.081 -3.228 13.992 1.00 83.88 205 GLY A CA 1
ATOM 1650 C C . GLY A 1 205 ? -11.301 -4.307 15.054 1.00 83.88 205 GLY A C 1
ATOM 1651 O O . GLY A 1 205 ? -10.782 -4.244 16.171 1.00 83.88 205 GLY A O 1
ATOM 1652 N N . GLN A 1 206 ? -12.086 -5.325 14.704 1.00 85.94 206 GLN A N 1
ATOM 1653 C CA . GLN A 1 206 ? -12.380 -6.433 15.602 1.00 85.94 206 GLN A CA 1
ATOM 1654 C C . GLN A 1 206 ? -11.270 -7.480 15.545 1.00 85.94 206 GLN A C 1
ATOM 1656 O O . GLN A 1 206 ? -11.061 -8.128 14.520 1.00 85.94 206 GLN A O 1
ATOM 1661 N N . LEU A 1 207 ? -10.583 -7.669 16.673 1.00 81.50 207 LEU A N 1
ATOM 1662 C CA . LEU A 1 207 ? -9.702 -8.816 16.858 1.00 81.50 207 LEU A CA 1
ATOM 1663 C C . LEU A 1 207 ? -10.533 -10.106 16.950 1.00 81.50 207 LEU A C 1
ATOM 1665 O O . LEU A 1 207 ? -11.649 -10.078 17.484 1.00 81.50 207 LEU A O 1
ATOM 1669 N N . PRO A 1 208 ? -10.009 -11.236 16.443 1.00 84.75 208 PRO A N 1
ATOM 1670 C CA . PRO A 1 208 ? -10.650 -12.527 16.633 1.00 84.75 208 PRO A CA 1
ATOM 1671 C C . PRO A 1 208 ? -10.772 -12.840 18.127 1.00 84.75 208 PRO A C 1
ATOM 1673 O O . PRO A 1 208 ? -9.973 -12.373 18.943 1.00 84.75 208 PRO A O 1
ATOM 1676 N N . ALA A 1 209 ? -11.764 -13.656 18.487 1.00 84.81 209 ALA A N 1
ATOM 1677 C CA . ALA A 1 209 ? -11.895 -14.137 19.856 1.00 84.81 209 ALA A CA 1
ATOM 1678 C C . ALA A 1 209 ? -10.578 -14.780 20.322 1.00 84.81 209 ALA A C 1
ATOM 1680 O O . ALA A 1 209 ? -9.898 -15.448 19.537 1.00 84.81 209 ALA A O 1
ATOM 1681 N N . ALA A 1 210 ? -10.215 -14.554 21.587 1.00 84.50 210 ALA A N 1
ATOM 1682 C CA . ALA A 1 210 ? -9.047 -15.189 22.182 1.00 84.50 210 ALA A CA 1
ATOM 1683 C C . ALA A 1 210 ? -9.175 -16.711 22.035 1.00 84.50 210 ALA A C 1
ATOM 1685 O O . ALA A 1 210 ? -10.200 -17.297 22.384 1.00 84.50 210 ALA A O 1
ATOM 1686 N N . ASN A 1 211 ? -8.144 -17.338 21.477 1.00 88.75 211 ASN A N 1
ATOM 1687 C CA . ASN A 1 211 ? -8.109 -18.773 21.200 1.00 88.75 211 ASN A CA 1
ATOM 1688 C C . ASN A 1 211 ? -7.167 -19.535 22.146 1.00 88.75 211 ASN A C 1
ATOM 1690 O O . ASN A 1 211 ? -6.953 -20.731 21.956 1.00 88.75 211 ASN A O 1
ATOM 1694 N N . ILE A 1 212 ? -6.624 -18.854 23.159 1.00 90.56 212 ILE A N 1
ATOM 1695 C CA . ILE A 1 212 ? -5.787 -19.421 24.218 1.00 90.56 212 ILE A CA 1
ATOM 1696 C C . ILE A 1 212 ? -6.234 -18.889 25.592 1.00 90.56 212 ILE A C 1
ATOM 1698 O O . ILE A 1 212 ? -6.754 -17.773 25.672 1.00 90.56 212 ILE A O 1
ATOM 1702 N N . PRO A 1 213 ? -6.056 -19.659 26.681 1.00 91.62 213 PRO A N 1
ATOM 1703 C CA . PRO A 1 213 ? -6.265 -19.155 28.038 1.00 91.62 213 PRO A CA 1
ATOM 1704 C C . PRO A 1 213 ? -5.298 -18.008 28.365 1.00 91.62 213 PRO A C 1
ATOM 1706 O O . PRO A 1 213 ? -4.174 -17.996 27.878 1.00 91.62 213 PRO A O 1
ATOM 1709 N N . THR A 1 214 ? -5.694 -17.083 29.245 1.00 91.50 214 THR A N 1
ATOM 1710 C CA . THR A 1 214 ? -4.883 -15.899 29.594 1.00 91.50 214 THR A CA 1
ATOM 1711 C C . THR A 1 214 ? -3.604 -16.204 30.379 1.00 91.50 214 THR A C 1
ATOM 1713 O O . THR A 1 214 ? -2.739 -15.335 30.456 1.00 91.50 214 THR A O 1
ATOM 1716 N N . ASN A 1 215 ? -3.488 -17.398 30.979 1.00 93.75 215 ASN A N 1
ATOM 1717 C CA . ASN A 1 215 ? -2.330 -17.889 31.748 1.00 93.75 215 ASN A CA 1
ATOM 1718 C C . ASN A 1 215 ? -1.590 -16.786 32.539 1.00 93.75 215 ASN A C 1
ATOM 1720 O O . ASN A 1 215 ? -0.404 -16.530 32.285 1.00 93.75 215 ASN A O 1
ATOM 1724 N N . PRO A 1 216 ? -2.274 -16.100 33.477 1.00 95.44 216 PRO A N 1
ATOM 1725 C CA . PRO A 1 216 ? -1.716 -14.937 34.145 1.00 95.44 216 PRO A CA 1
ATOM 1726 C C . PRO A 1 216 ? -0.499 -15.321 34.981 1.00 95.44 216 PRO A C 1
ATOM 1728 O O . PRO A 1 216 ? -0.551 -16.219 35.822 1.00 95.44 216 PRO A O 1
ATOM 1731 N N . ARG A 1 217 ? 0.604 -14.608 34.765 1.00 95.81 217 ARG A N 1
ATOM 1732 C CA . ARG A 1 217 ? 1.859 -14.792 35.498 1.00 95.81 217 ARG A CA 1
ATOM 1733 C C . ARG A 1 217 ? 2.253 -13.468 36.118 1.00 95.81 217 ARG A C 1
ATOM 1735 O O . ARG A 1 217 ? 2.492 -12.504 35.395 1.00 95.81 217 ARG A O 1
ATOM 1742 N N . SER A 1 218 ? 2.305 -13.417 37.444 1.00 96.38 218 SER A N 1
ATOM 1743 C CA . SER A 1 218 ? 2.643 -12.201 38.176 1.00 96.38 218 SER A CA 1
ATOM 1744 C C . SER A 1 218 ? 3.991 -12.307 38.880 1.00 96.38 218 SER A C 1
ATOM 1746 O O . SER A 1 218 ? 4.414 -13.378 39.316 1.00 96.38 218 SER A O 1
ATOM 1748 N N . ARG A 1 219 ? 4.678 -11.171 39.001 1.00 96.62 219 ARG A N 1
ATOM 1749 C CA . ARG A 1 219 ? 5.902 -11.032 39.794 1.00 96.62 219 ARG A CA 1
ATOM 1750 C C . ARG A 1 219 ? 5.838 -9.731 40.577 1.00 96.62 219 ARG A C 1
ATOM 1752 O O . ARG A 1 219 ? 5.610 -8.677 39.990 1.00 96.62 219 ARG A O 1
ATOM 1759 N N . LYS A 1 220 ? 6.081 -9.796 41.889 1.00 97.06 220 LYS A N 1
ATOM 1760 C CA . LYS A 1 220 ? 6.230 -8.600 42.727 1.00 97.06 220 LYS A CA 1
ATOM 1761 C C . LYS A 1 220 ? 7.485 -7.837 42.294 1.00 97.06 220 LYS A C 1
ATOM 1763 O O . LYS A 1 220 ? 8.561 -8.427 42.229 1.00 97.06 220 LYS A O 1
ATOM 1768 N N . ILE A 1 221 ? 7.340 -6.551 41.990 1.00 96.81 221 ILE A N 1
ATOM 1769 C CA . ILE A 1 221 ? 8.448 -5.682 41.557 1.00 96.81 221 ILE A CA 1
ATOM 1770 C C . ILE A 1 221 ? 8.796 -4.601 42.576 1.00 96.81 221 ILE A C 1
ATOM 1772 O O . ILE A 1 221 ? 9.910 -4.087 42.555 1.00 96.81 221 ILE A O 1
ATOM 1776 N N . LEU A 1 222 ? 7.859 -4.259 43.463 1.00 95.25 222 LEU A N 1
ATOM 1777 C CA . LEU A 1 222 ? 8.066 -3.256 44.498 1.00 95.25 222 LEU A CA 1
ATOM 1778 C C . LEU A 1 222 ? 7.164 -3.531 45.698 1.00 95.25 222 LEU A C 1
ATOM 1780 O O . LEU A 1 222 ? 6.025 -3.968 45.536 1.00 95.25 222 LEU A O 1
ATOM 1784 N N . GLU A 1 223 ? 7.657 -3.213 46.888 1.00 96.62 223 GLU A N 1
ATOM 1785 C CA . GLU A 1 223 ? 6.880 -3.199 48.121 1.00 96.62 223 GLU A CA 1
ATOM 1786 C C . GLU A 1 223 ? 7.208 -1.929 48.907 1.00 96.62 223 GLU A C 1
ATOM 1788 O O . GLU A 1 223 ? 8.375 -1.582 49.081 1.00 96.62 223 GLU A O 1
ATOM 1793 N N . THR A 1 224 ? 6.166 -1.212 49.314 1.00 96.44 224 THR A N 1
ATOM 1794 C CA . THR A 1 224 ? 6.224 -0.002 50.141 1.00 96.44 224 THR A CA 1
ATOM 1795 C C . THR A 1 224 ? 5.190 -0.129 51.257 1.00 96.44 224 THR A C 1
ATOM 1797 O O . THR A 1 224 ? 4.302 -0.978 51.173 1.00 96.44 224 THR A O 1
ATOM 1800 N N . ASP A 1 225 ? 5.234 0.756 52.250 1.00 95.25 225 ASP A N 1
ATOM 1801 C CA . ASP A 1 225 ? 4.284 0.731 53.372 1.00 95.25 225 ASP A CA 1
ATOM 1802 C C . ASP A 1 225 ? 2.822 0.978 52.947 1.00 95.25 225 ASP A C 1
ATOM 1804 O O . ASP A 1 225 ? 1.897 0.596 53.659 1.00 95.25 225 ASP A O 1
ATOM 1808 N N . GLY A 1 226 ? 2.596 1.617 51.790 1.00 96.50 226 GLY A N 1
ATOM 1809 C CA . GLY A 1 226 ? 1.256 1.960 51.298 1.00 96.50 226 GLY A CA 1
ATOM 1810 C C . GLY A 1 226 ? 0.746 1.096 50.144 1.00 96.50 226 GLY A C 1
ATOM 1811 O O . GLY A 1 226 ? -0.460 1.056 49.908 1.00 96.50 226 GLY A O 1
ATOM 1812 N N . TRP A 1 227 ? 1.635 0.437 49.394 1.00 96.69 227 TRP A N 1
ATOM 1813 C CA . TRP A 1 227 ? 1.252 -0.366 48.231 1.00 96.69 227 TRP A CA 1
ATOM 1814 C C . TRP A 1 227 ? 2.346 -1.337 47.775 1.00 96.69 227 TRP A C 1
ATOM 1816 O O . TRP A 1 227 ? 3.544 -1.136 47.995 1.00 96.69 227 TRP A O 1
ATOM 1826 N N . THR A 1 228 ? 1.909 -2.364 47.050 1.00 97.12 228 THR A N 1
ATOM 1827 C CA . THR A 1 228 ? 2.757 -3.381 46.426 1.00 97.12 228 THR A CA 1
ATOM 1828 C C . THR A 1 228 ? 2.543 -3.365 44.914 1.00 97.12 228 THR A C 1
ATOM 1830 O O . THR A 1 228 ? 1.407 -3.409 44.443 1.00 97.12 228 THR A O 1
ATOM 1833 N N . GLY A 1 229 ? 3.627 -3.298 44.145 1.00 96.62 229 GLY A N 1
ATOM 1834 C CA . GLY A 1 229 ? 3.595 -3.312 42.683 1.00 96.62 229 GLY A CA 1
ATOM 1835 C C . GLY A 1 229 ? 3.834 -4.709 42.118 1.00 96.62 229 GLY A C 1
ATOM 1836 O O . GLY A 1 229 ? 4.749 -5.409 42.561 1.00 96.62 229 GLY A O 1
ATOM 1837 N N . TYR A 1 230 ? 3.061 -5.085 41.099 1.00 97.44 230 TYR A N 1
ATOM 1838 C CA . TYR A 1 230 ? 3.213 -6.344 40.368 1.00 97.44 230 TYR A CA 1
ATOM 1839 C C . TYR A 1 230 ? 3.339 -6.090 38.865 1.00 97.44 230 TYR A C 1
ATOM 1841 O O . TYR A 1 230 ? 2.548 -5.339 38.298 1.00 97.44 230 TYR A O 1
ATOM 1849 N N . ASP A 1 231 ? 4.280 -6.780 38.221 1.00 96.38 231 ASP A N 1
ATOM 1850 C CA . ASP A 1 231 ? 4.215 -7.035 36.781 1.00 96.38 231 ASP A CA 1
ATOM 1851 C C . ASP A 1 231 ? 3.261 -8.208 36.549 1.00 96.38 231 ASP A C 1
ATOM 1853 O O . ASP A 1 231 ? 3.366 -9.221 37.247 1.00 96.38 231 ASP A O 1
ATOM 1857 N N . VAL A 1 232 ? 2.367 -8.103 35.563 1.00 95.62 232 VAL A N 1
ATOM 1858 C CA . VAL A 1 232 ? 1.465 -9.190 35.158 1.00 95.62 232 VAL A CA 1
ATOM 1859 C C . VAL A 1 232 ? 1.601 -9.427 33.661 1.00 95.62 232 VAL A C 1
ATOM 1861 O O . VAL A 1 232 ? 1.354 -8.532 32.855 1.00 95.62 232 VAL A O 1
ATOM 1864 N N . LEU A 1 233 ? 1.982 -10.647 33.294 1.00 94.38 233 LEU A N 1
ATOM 1865 C CA . LEU A 1 233 ? 2.013 -11.120 31.917 1.00 94.38 233 LEU A CA 1
ATOM 1866 C C . LEU A 1 233 ? 0.749 -11.936 31.633 1.00 94.38 233 LEU A C 1
ATOM 1868 O O . LEU A 1 233 ? 0.411 -12.831 32.410 1.00 94.38 233 LEU A O 1
ATOM 1872 N N . LEU A 1 234 ? 0.088 -11.630 30.516 1.00 93.56 234 LEU A N 1
ATOM 1873 C CA . LEU A 1 234 ? -1.086 -12.341 30.013 1.00 93.56 234 LEU A CA 1
ATOM 1874 C C . LEU A 1 234 ? -0.793 -12.886 28.615 1.00 93.56 234 LEU A C 1
ATOM 1876 O O . LEU A 1 234 ? -0.261 -12.168 27.767 1.00 93.56 234 LEU A O 1
ATOM 1880 N N . ASP A 1 235 ? -1.184 -14.130 28.378 1.00 91.25 235 ASP A N 1
ATOM 1881 C CA . ASP A 1 235 ? -1.249 -14.709 27.040 1.00 91.25 235 ASP A CA 1
ATOM 1882 C C . ASP A 1 235 ? -2.508 -14.166 26.340 1.00 91.25 235 ASP A C 1
ATOM 1884 O O . ASP A 1 235 ? -3.569 -14.080 26.963 1.00 91.25 235 ASP A O 1
ATOM 1888 N N . VAL A 1 236 ? -2.406 -13.751 25.069 1.00 84.69 236 VAL A N 1
ATOM 1889 C CA . VAL A 1 236 ? -3.518 -13.062 24.377 1.00 84.69 236 VAL A CA 1
ATOM 1890 C C . VAL A 1 236 ? -3.875 -13.693 23.022 1.00 84.69 236 VAL A C 1
ATOM 1892 O O . VAL A 1 236 ? -5.004 -14.141 22.847 1.00 84.69 236 VAL A O 1
ATOM 1895 N N . TRP A 1 237 ? -2.925 -13.785 22.086 1.00 81.38 237 TRP A N 1
ATOM 1896 C CA . TRP A 1 237 ? -3.060 -14.476 20.790 1.00 81.38 237 TRP A CA 1
ATOM 1897 C C . TRP A 1 237 ? -1.699 -15.096 20.390 1.00 81.38 237 TRP A C 1
ATOM 1899 O O . TRP A 1 237 ? -0.678 -14.595 20.871 1.00 81.38 237 TRP A O 1
ATOM 1909 N N . PRO A 1 238 ? -1.666 -16.175 19.578 1.00 70.44 238 PRO A N 1
ATOM 1910 C CA . PRO A 1 238 ? -0.431 -16.807 19.094 1.00 70.44 238 PRO A CA 1
ATOM 1911 C C . PRO A 1 238 ? 0.377 -15.942 18.115 1.00 70.44 238 PRO A C 1
ATOM 1913 O O . PRO A 1 238 ? -0.226 -15.090 17.422 1.00 70.44 238 PRO A O 1
#

Radius of gyration: 26.7 Å; chains: 1; bounding box: 58×46×87 Å

pLDDT: mean 88.82, std 8.4, range [57.16, 98.25]

Sequence (238 aa):
ISATLVSGYFNSRQRVWEEPIYRNVFGLLGQFGDAEIASLIGPRGLVVEHAPVQSIEGPPKARPGRRGGAAPGKISTTPIKSVASEFRRAWGLAGKSKSPGLWELIKSDAAGSDNALKKFLLSLRVIKIPFPKPWDLHFKLKTDNTAKRQQRQIKELTNYTQQLLRFSEYERSENFWKKLPPSQTDKWEEQSEPHRKRMWQEVIGQLPAANIPTNPRSRKILETDGWTGYDVLLDVWP

InterPro domains:
  IPR029058 Alpha/Beta hydrolase fold [G3DSA:3.40.50.1820] (1-120)